Protein AF-A0A6A4QXH2-F1 (afdb_monomer_lite)

pLDDT: mean 81.95, std 13.49, range [42.66, 97.12]

Secondary structure (DSSP, 8-state):
----TT--TTTTHHHHHHHHHHHHHHHHTT-GGG-SS-------S-SS-TTTS--SHHHHHHHT-S-GGGGG-B-TTS-BHHHHHHHTT----HHHHHTT---TTT----------SSS--S------PPP--------B---EETTTS-GGG---HHHHHHHHHHHHHHHHH-GGGT----TTS-HHHHHHHHTT----------BS--TTEE-SB-

Foldseek 3Di:
DDDDPPDDPCPLVVQQVVVVVVCVVCVVVVNNVVDPADDDRDRFPQCVVVFQVPHRLRVCLQQLVDQLCQQCGAGPVRQGVQNVCVVVVHHDDRVNSSVSYDDPVSDPDDDGDDDDPPPPDPDDDDPDDDDDDDDDDKFFWDKDFQVPDDPVRGRFRVVVVVVVVVVVVVCLQCVVVPDDDDPPDDPVVVVVSSVPDDDDDPDDDFPPPDPGMRTRMD

Structure (mmCIF, N/CA/C/O backbone):
data_AF-A0A6A4QXH2-F1
#
_entry.id   AF-A0A6A4QXH2-F1
#
loop_
_atom_site.group_PDB
_atom_site.id
_atom_site.type_symbol
_atom_site.label_atom_id
_atom_site.label_alt_id
_atom_site.label_comp_id
_atom_site.label_asym_id
_atom_site.label_entity_id
_atom_site.label_seq_id
_atom_site.pdbx_PDB_ins_code
_atom_site.Cartn_x
_atom_site.Cartn_y
_atom_site.Cartn_z
_atom_site.occupancy
_at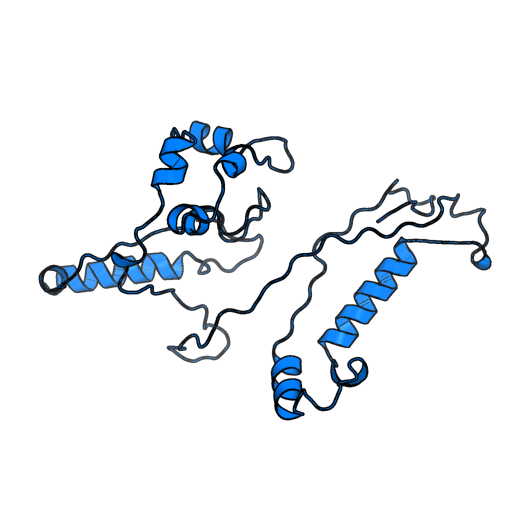om_site.B_iso_or_equiv
_atom_site.auth_seq_id
_atom_site.auth_comp_id
_atom_site.auth_asym_id
_atom_site.auth_atom_id
_atom_site.pdbx_PDB_model_num
ATOM 1 N N . MET A 1 1 ? -5.185 12.995 7.354 1.00 58.03 1 MET A N 1
ATOM 2 C CA . MET A 1 1 ? -5.677 11.780 6.686 1.00 58.03 1 MET A CA 1
ATOM 3 C C . MET A 1 1 ? -5.201 11.860 5.266 1.00 58.03 1 MET A C 1
ATOM 5 O O . MET A 1 1 ? -5.421 12.893 4.640 1.00 58.03 1 MET A O 1
ATOM 9 N N . ASP A 1 2 ? -4.450 10.862 4.838 1.00 59.06 2 ASP A N 1
ATOM 10 C CA . ASP A 1 2 ? -4.043 10.719 3.452 1.00 59.06 2 ASP A CA 1
ATOM 11 C C . ASP A 1 2 ? -5.158 10.052 2.647 1.00 59.06 2 ASP A C 1
ATOM 13 O O . ASP A 1 2 ? -6.012 9.360 3.194 1.00 59.06 2 ASP A O 1
ATOM 17 N N . THR A 1 3 ? -5.172 10.341 1.356 1.00 54.81 3 THR A N 1
ATOM 18 C CA . THR A 1 3 ? -6.036 9.710 0.363 1.00 54.81 3 THR A CA 1
ATOM 19 C C . THR A 1 3 ? -5.194 9.529 -0.891 1.00 54.81 3 THR A C 1
ATOM 21 O O . THR A 1 3 ? -4.333 10.371 -1.184 1.00 54.81 3 THR A O 1
ATOM 24 N N . VAL A 1 4 ? -5.451 8.484 -1.672 1.00 56.75 4 VAL A N 1
ATOM 25 C CA . VAL A 1 4 ? -4.945 8.424 -3.050 1.00 56.75 4 VAL A CA 1
ATOM 26 C C . VAL A 1 4 ? -5.593 9.504 -3.923 1.00 56.75 4 VAL A C 1
ATOM 28 O O . VAL A 1 4 ? -6.625 10.090 -3.585 1.00 56.75 4 VAL A O 1
ATOM 31 N N . VAL A 1 5 ? -4.951 9.803 -5.054 1.00 52.38 5 VAL A N 1
ATOM 32 C CA . VAL A 1 5 ? -5.512 10.670 -6.098 1.00 52.38 5 VAL A CA 1
ATOM 33 C C . VAL A 1 5 ? -6.775 9.996 -6.657 1.00 52.38 5 VAL A C 1
ATOM 35 O O . VAL A 1 5 ? -6.733 8.809 -6.960 1.00 52.38 5 VAL A O 1
ATOM 38 N N . ASP A 1 6 ? -7.877 10.742 -6.789 1.00 42.66 6 ASP A N 1
ATOM 39 C CA . ASP A 1 6 ? -9.182 10.284 -7.315 1.00 42.66 6 ASP A CA 1
ATOM 40 C C . ASP A 1 6 ? -9.969 9.247 -6.479 1.00 42.66 6 ASP A C 1
ATOM 42 O O . ASP A 1 6 ? -10.809 8.520 -7.012 1.00 42.66 6 ASP A O 1
ATOM 46 N N . VAL A 1 7 ? -9.791 9.209 -5.154 1.00 55.59 7 VAL A N 1
ATOM 47 C CA . VAL A 1 7 ? -10.658 8.407 -4.267 1.00 55.59 7 VAL A CA 1
ATOM 48 C C . VAL A 1 7 ? -11.911 9.170 -3.810 1.00 55.59 7 VAL A C 1
ATOM 50 O O . VAL A 1 7 ? -11.938 10.402 -3.741 1.00 55.59 7 VAL A O 1
ATOM 53 N N . GLY A 1 8 ? -12.977 8.428 -3.487 1.00 56.31 8 GLY A N 1
ATOM 54 C CA . GLY A 1 8 ? -14.217 8.995 -2.955 1.00 56.31 8 GLY A CA 1
ATOM 55 C C . GLY A 1 8 ? -14.009 9.687 -1.603 1.00 56.31 8 GLY A C 1
ATOM 56 O O . GLY A 1 8 ? -13.265 9.210 -0.755 1.00 56.31 8 GLY A O 1
ATOM 57 N N . ILE A 1 9 ? -14.730 10.785 -1.355 1.00 63.41 9 ILE A N 1
ATOM 58 C CA . ILE A 1 9 ? -14.600 11.625 -0.141 1.00 63.41 9 ILE A CA 1
ATOM 59 C C . ILE A 1 9 ? -14.778 10.880 1.198 1.00 63.41 9 ILE A C 1
ATOM 61 O O . ILE A 1 9 ? -14.487 11.435 2.258 1.00 63.41 9 ILE A O 1
ATOM 65 N N . PHE A 1 10 ? -15.302 9.655 1.154 1.00 67.19 10 PHE A N 1
ATOM 66 C CA . PHE A 1 10 ? -15.601 8.817 2.310 1.00 67.19 10 PHE A CA 1
ATOM 67 C C . PHE A 1 10 ? -14.461 7.871 2.694 1.00 67.19 10 PHE A C 1
ATOM 69 O O . PHE A 1 10 ? -14.485 7.349 3.809 1.00 67.19 10 PHE A O 1
ATOM 76 N N . ASP A 1 11 ? -13.482 7.655 1.815 1.00 68.50 11 ASP A N 1
ATOM 77 C CA . ASP A 1 11 ? -12.379 6.741 2.095 1.00 68.50 11 ASP A CA 1
ATOM 78 C C . ASP A 1 11 ? -11.497 7.275 3.231 1.00 68.50 11 ASP A C 1
ATOM 80 O O . ASP A 1 11 ? -11.172 8.466 3.288 1.00 68.50 11 ASP A O 1
ATOM 84 N N . GLY A 1 12 ? -11.213 6.413 4.207 1.00 72.31 12 GLY A N 1
ATOM 85 C CA . GLY A 1 12 ? -10.639 6.748 5.512 1.00 72.31 12 GLY A CA 1
ATOM 86 C C . GLY A 1 12 ? -11.537 7.623 6.408 1.00 72.31 12 GLY A C 1
ATOM 87 O O . GLY A 1 12 ? -11.817 7.274 7.560 1.00 72.31 12 GLY A O 1
AT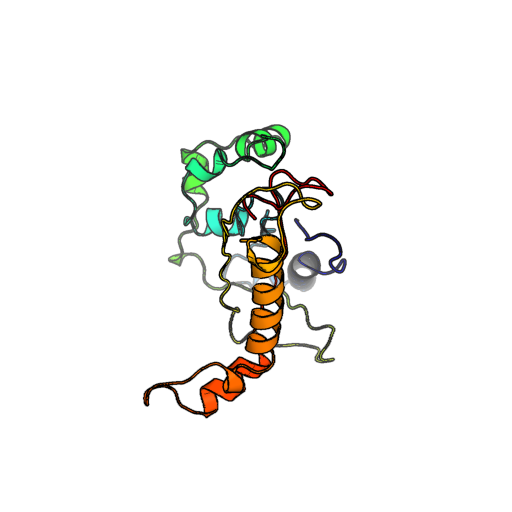OM 88 N N . SER A 1 13 ? -11.999 8.774 5.910 1.00 76.94 13 SER A N 1
ATOM 89 C CA . SER A 1 13 ? -12.682 9.820 6.686 1.00 76.94 13 SER A CA 1
ATOM 90 C C . SER A 1 13 ? -13.988 9.340 7.329 1.00 76.94 13 SER A C 1
ATOM 92 O O . SER A 1 13 ? -14.276 9.686 8.483 1.00 76.94 13 SER A O 1
ATOM 94 N N . LEU A 1 14 ? -14.748 8.487 6.631 1.00 78.25 14 LEU A N 1
ATOM 95 C CA . LEU A 1 14 ? -16.002 7.931 7.129 1.00 78.25 14 LEU A CA 1
ATOM 96 C C . LEU A 1 14 ? -15.775 7.111 8.398 1.00 78.25 14 LEU A C 1
ATOM 98 O O . LEU A 1 14 ? -16.507 7.292 9.367 1.00 78.25 14 LEU A O 1
ATOM 102 N N . GLY A 1 15 ? -14.732 6.276 8.441 1.00 76.94 15 GLY A N 1
ATOM 103 C CA . GLY A 1 15 ? -14.413 5.458 9.613 1.00 76.94 15 GLY A CA 1
ATOM 104 C C . GLY A 1 15 ? -14.188 6.303 10.869 1.00 76.94 15 GLY A C 1
ATOM 105 O O . GLY A 1 15 ? -14.749 6.018 11.932 1.00 76.94 15 GLY A O 1
ATOM 106 N N . ILE A 1 16 ? -13.449 7.408 10.734 1.00 82.19 16 ILE A N 1
ATOM 107 C CA . ILE A 1 16 ? -13.158 8.320 11.848 1.00 82.19 16 ILE A CA 1
ATOM 108 C C . ILE A 1 16 ? -14.411 9.066 12.295 1.00 82.19 16 ILE A C 1
ATOM 110 O O . ILE A 1 16 ? -14.723 9.107 13.489 1.00 82.19 16 ILE A O 1
ATOM 114 N N . VAL A 1 17 ? -15.163 9.633 11.350 1.00 84.88 17 VAL A N 1
ATOM 115 C CA . VAL A 1 17 ? -16.398 10.361 11.661 1.00 84.88 17 VAL A CA 1
ATOM 116 C C . VAL A 1 17 ? -17.427 9.429 12.299 1.00 84.88 17 VAL A C 1
ATOM 118 O O . VAL A 1 17 ? -18.081 9.818 13.271 1.00 84.88 17 VAL A O 1
ATOM 121 N N . SER A 1 18 ? -17.547 8.188 11.822 1.00 83.69 18 SER A N 1
ATOM 122 C CA . SER A 1 18 ? -18.414 7.167 12.410 1.00 83.69 18 SER A CA 1
ATOM 123 C C . SER A 1 18 ? -17.998 6.810 13.837 1.00 83.69 18 SER A C 1
ATOM 125 O O . SER A 1 18 ? -18.861 6.772 14.717 1.00 83.69 18 SER A O 1
ATOM 127 N N . ALA A 1 19 ? -16.702 6.620 14.107 1.00 85.06 19 ALA A N 1
ATOM 128 C CA . ALA A 1 19 ? -16.202 6.328 15.452 1.00 85.06 19 ALA A CA 1
ATOM 129 C C . ALA A 1 19 ? -16.482 7.481 16.433 1.00 85.06 19 ALA A C 1
ATOM 131 O O . ALA A 1 19 ? -17.042 7.268 17.514 1.00 85.06 19 ALA A O 1
ATOM 132 N N . ILE A 1 20 ? -16.184 8.722 16.032 1.00 89.19 20 ILE A N 1
ATOM 133 C CA . ILE A 1 20 ? -16.480 9.922 16.830 1.00 89.19 20 ILE A CA 1
ATOM 134 C C . ILE A 1 20 ? -17.991 10.054 17.065 1.00 89.19 20 ILE A C 1
ATOM 136 O O . ILE A 1 20 ? -18.429 10.337 18.184 1.00 89.19 20 ILE A O 1
ATOM 140 N N . SER A 1 21 ? -18.807 9.809 16.037 1.00 89.62 21 SER A N 1
ATOM 141 C CA . SER A 1 21 ? -20.270 9.867 16.134 1.00 89.62 21 SER A CA 1
ATOM 142 C C . SER A 1 21 ? -20.823 8.817 17.099 1.00 89.62 21 SER A C 1
ATOM 144 O O . SER A 1 21 ? -21.705 9.126 17.903 1.00 89.62 21 SER A O 1
ATOM 146 N N . ALA A 1 22 ? -20.271 7.601 17.087 1.00 89.00 22 ALA A N 1
ATOM 147 C CA . ALA A 1 22 ? -20.636 6.542 18.020 1.00 89.00 22 ALA A CA 1
ATOM 148 C C . ALA A 1 22 ? -20.290 6.918 19.471 1.00 89.00 22 ALA A C 1
ATOM 150 O O . ALA A 1 22 ? -21.137 6.788 20.360 1.00 89.00 22 ALA A O 1
ATOM 151 N N . LEU A 1 23 ? -19.091 7.459 19.720 1.00 91.38 23 LEU A N 1
ATOM 152 C CA . LEU A 1 23 ? -18.694 7.935 21.051 1.00 91.38 23 LEU A CA 1
ATOM 153 C C . LEU A 1 23 ? -19.573 9.095 21.533 1.00 91.38 23 LEU A C 1
ATOM 155 O O . LEU A 1 23 ? -20.016 9.096 22.684 1.00 91.38 23 LEU A O 1
ATOM 159 N N . LYS A 1 24 ? -19.902 10.042 20.649 1.00 93.12 24 LYS A N 1
ATOM 160 C CA . LYS A 1 24 ? -20.837 11.135 20.945 1.00 93.12 24 LYS A CA 1
ATOM 161 C C . LYS A 1 24 ? -22.227 10.606 21.308 1.00 93.12 24 LYS A C 1
ATOM 163 O O . LYS A 1 24 ? -22.814 11.058 22.291 1.00 93.12 24 LYS A O 1
ATOM 168 N N . ALA A 1 25 ? -22.743 9.620 20.574 1.00 93.81 25 ALA A N 1
ATOM 169 C CA . ALA A 1 25 ? -24.024 8.988 20.882 1.00 93.81 25 ALA A CA 1
ATOM 170 C C . ALA A 1 25 ? -23.996 8.260 22.237 1.00 93.81 25 ALA A C 1
ATOM 172 O O . ALA A 1 25 ? -24.947 8.360 23.015 1.00 93.81 25 ALA A O 1
ATOM 173 N N . LEU A 1 26 ? -22.906 7.559 22.566 1.00 93.69 26 LEU A N 1
ATOM 174 C CA . LEU A 1 26 ? -22.727 6.938 23.882 1.00 93.69 26 LEU A CA 1
ATOM 175 C C . LEU A 1 26 ? -22.661 7.980 25.002 1.00 93.69 26 LEU A C 1
ATOM 177 O O . LEU A 1 26 ? -23.212 7.744 26.079 1.00 93.69 26 LEU A O 1
ATOM 181 N N . HIS A 1 27 ? -22.012 9.118 24.756 1.00 94.19 27 HIS A N 1
ATOM 182 C CA . HIS A 1 27 ? -21.910 10.213 25.713 1.00 94.19 27 HIS A CA 1
ATOM 183 C C . HIS A 1 27 ? -23.282 10.816 26.027 1.00 94.19 27 HIS A C 1
ATOM 185 O O . HIS A 1 27 ? -23.687 10.830 27.187 1.00 94.19 27 HIS A O 1
ATOM 191 N N . ILE A 1 28 ? -24.031 11.220 24.994 1.00 95.75 28 ILE A N 1
ATOM 192 C CA . ILE A 1 28 ? -25.363 11.835 25.133 1.00 95.75 28 ILE A CA 1
ATOM 193 C C . ILE A 1 28 ? -26.343 10.893 25.848 1.00 95.75 28 ILE A C 1
ATOM 195 O O . ILE A 1 28 ? -27.151 11.334 26.658 1.00 95.75 28 ILE A O 1
ATOM 199 N N . ASN A 1 29 ? -26.235 9.583 25.613 1.00 94.94 29 ASN A N 1
ATOM 200 C CA . ASN A 1 29 ? -27.081 8.578 26.260 1.00 94.94 29 ASN A CA 1
ATOM 201 C C . ASN A 1 29 ? -26.587 8.138 27.655 1.00 94.94 29 ASN A C 1
ATOM 203 O O . ASN A 1 29 ? -27.100 7.158 28.203 1.00 94.94 29 ASN A O 1
ATOM 207 N N . GLY A 1 30 ? -25.556 8.782 28.219 1.00 93.38 30 GLY A N 1
ATOM 208 C CA . GLY A 1 30 ? -24.997 8.435 29.533 1.00 93.38 30 GLY A CA 1
ATOM 209 C C . GLY A 1 30 ? -24.386 7.027 29.602 1.00 93.38 30 GLY A C 1
ATOM 210 O O . GLY A 1 30 ? -24.279 6.433 30.677 1.00 93.38 30 GLY A O 1
ATOM 211 N N . LYS A 1 31 ? -24.022 6.450 28.452 1.00 93.88 31 LYS A N 1
ATOM 212 C CA . LYS A 1 31 ? -23.455 5.099 28.332 1.00 93.88 31 LYS A CA 1
ATOM 213 C C . LYS A 1 31 ? -21.935 5.097 28.209 1.00 93.88 31 LYS A C 1
ATOM 215 O O . LYS A 1 31 ? -21.337 4.069 28.497 1.00 93.88 31 LYS A O 1
ATOM 220 N N . LEU A 1 32 ? -21.311 6.219 27.842 1.00 91.44 32 LEU A N 1
ATOM 221 C CA . LEU A 1 32 ? -19.852 6.308 27.697 1.00 91.44 32 LEU A CA 1
ATOM 222 C C . LEU A 1 32 ? -19.122 5.922 28.997 1.00 91.44 32 LEU A C 1
ATOM 224 O O . LEU A 1 32 ? -18.205 5.113 28.977 1.00 91.44 32 LEU A O 1
ATOM 228 N N . GLN A 1 33 ? -19.619 6.405 30.139 1.00 90.06 33 GLN A N 1
ATOM 229 C CA . GLN A 1 33 ? -19.106 6.093 31.484 1.00 90.06 33 GLN A CA 1
ATOM 230 C C . GLN A 1 33 ? -19.265 4.607 31.874 1.00 90.06 33 GLN A C 1
ATOM 232 O O . GLN A 1 33 ? -18.670 4.152 32.844 1.00 90.06 33 GLN A O 1
ATOM 237 N N . LYS A 1 34 ? -20.098 3.841 31.152 1.00 92.75 34 LYS A N 1
ATOM 238 C CA . LYS A 1 34 ? -20.342 2.411 31.414 1.00 92.75 34 LYS A CA 1
ATOM 239 C C . LYS A 1 34 ? -19.365 1.502 30.671 1.00 92.75 34 LYS A C 1
ATOM 241 O O . LYS A 1 34 ? -19.409 0.284 30.858 1.00 92.75 34 LYS A O 1
ATOM 246 N N . LEU A 1 35 ? -18.524 2.062 29.802 1.00 90.31 35 LEU A N 1
ATOM 247 C CA . LEU A 1 35 ? -17.489 1.301 29.123 1.00 90.31 35 LEU A CA 1
ATOM 248 C C . LEU A 1 35 ? -16.477 0.801 30.155 1.00 90.31 35 LEU A C 1
ATOM 250 O O . LEU A 1 35 ? -15.966 1.556 30.974 1.00 90.31 35 LEU A O 1
ATOM 254 N N . ARG A 1 36 ? -16.190 -0.502 30.115 1.00 91.00 36 ARG A N 1
ATOM 255 C CA . ARG A 1 36 ? -15.229 -1.141 31.030 1.00 91.00 36 ARG A CA 1
ATOM 256 C C . ARG A 1 36 ? -13.772 -0.866 30.655 1.00 91.00 36 ARG A C 1
ATOM 258 O O . ARG A 1 36 ? -12.878 -1.235 31.407 1.00 91.00 36 ARG A O 1
ATOM 265 N N . ARG A 1 37 ? -13.540 -0.314 29.464 1.00 88.00 37 ARG A N 1
ATOM 266 C CA . ARG A 1 37 ? -12.223 -0.074 28.875 1.00 88.00 37 ARG A CA 1
ATOM 267 C C . ARG A 1 37 ? -12.219 1.285 28.177 1.00 88.00 37 ARG A C 1
ATOM 269 O O . ARG A 1 37 ? -13.275 1.674 27.666 1.00 88.00 37 ARG A O 1
ATOM 276 N N . PRO A 1 38 ? -11.070 1.979 28.149 1.00 89.31 38 PRO A N 1
ATOM 277 C CA . PRO A 1 38 ? -10.919 3.168 27.326 1.00 89.31 38 PRO A CA 1
ATOM 278 C C . PRO A 1 38 ? -11.125 2.813 25.850 1.00 89.31 38 PRO A C 1
ATOM 280 O O . PRO A 1 38 ? -10.860 1.688 25.423 1.00 89.31 38 PRO A O 1
ATOM 283 N N . VAL A 1 39 ? -11.636 3.780 25.093 1.00 88.81 39 VAL A N 1
ATOM 284 C CA . VAL A 1 39 ? -11.764 3.700 23.639 1.00 88.81 39 VAL A CA 1
ATOM 285 C C . VAL A 1 39 ? -11.028 4.896 23.068 1.00 88.81 39 VAL A C 1
ATOM 287 O O . VAL A 1 39 ? -11.317 6.032 23.443 1.00 88.81 39 VAL A O 1
ATOM 290 N N . GLU A 1 40 ? -10.093 4.624 22.170 1.00 89.12 40 GLU A N 1
ATOM 291 C CA . GLU A 1 40 ? -9.286 5.628 21.492 1.00 89.12 40 GLU A CA 1
ATOM 292 C C . GLU A 1 40 ? -9.640 5.629 20.007 1.00 89.12 40 GLU A C 1
ATOM 294 O O . GLU A 1 40 ? -9.885 4.578 19.414 1.00 89.12 40 GLU A O 1
ATOM 299 N N . VAL A 1 41 ? -9.710 6.822 19.417 1.00 87.31 41 VAL A N 1
ATOM 300 C CA . VAL A 1 41 ? -9.919 6.997 17.978 1.00 87.31 41 VAL A CA 1
ATOM 301 C C . VAL A 1 41 ? -8.619 7.529 17.406 1.00 87.31 41 VAL A C 1
ATOM 303 O O . VAL A 1 41 ? -8.201 8.631 17.758 1.00 87.31 41 VAL A O 1
ATOM 306 N N . ILE A 1 42 ? -7.986 6.740 16.542 1.00 85.69 42 ILE A N 1
ATOM 307 C CA . ILE A 1 42 ? -6.688 7.062 15.949 1.00 85.69 42 ILE A CA 1
ATOM 308 C C . ILE A 1 42 ? -6.887 7.312 14.458 1.00 85.69 42 ILE A C 1
ATOM 310 O O . ILE A 1 42 ? -7.446 6.481 13.747 1.00 85.69 42 ILE A O 1
ATOM 314 N N . ALA A 1 43 ? -6.425 8.470 13.994 1.00 84.88 43 ALA A N 1
ATOM 315 C CA . ALA A 1 43 ? -6.321 8.792 12.580 1.00 84.88 43 ALA A CA 1
ATOM 316 C C . ALA A 1 43 ? -4.900 8.465 12.117 1.00 84.88 43 ALA A C 1
ATOM 318 O O . ALA A 1 43 ? -3.990 9.264 12.338 1.00 84.88 43 ALA A O 1
ATOM 319 N N . PHE A 1 44 ? -4.693 7.291 11.521 1.00 84.75 44 PHE A N 1
ATOM 320 C CA . PHE A 1 44 ? -3.375 6.939 10.997 1.00 84.75 44 PHE A CA 1
ATOM 321 C C . PHE A 1 44 ? -2.987 7.842 9.819 1.00 84.75 44 PHE A C 1
ATOM 323 O O . PHE A 1 44 ? -3.838 8.357 9.091 1.00 84.75 44 PHE A O 1
ATOM 330 N N . SER A 1 45 ? -1.683 8.075 9.686 1.00 82.75 45 SER A N 1
ATOM 331 C CA . SER A 1 45 ? -1.077 8.859 8.612 1.00 82.75 45 SER A CA 1
ATOM 332 C C . SER A 1 45 ? -0.355 7.962 7.616 1.00 82.75 45 SER A C 1
ATOM 334 O O . SER A 1 45 ? 0.346 7.044 8.049 1.00 82.75 45 SER A O 1
ATOM 336 N N . ASP A 1 46 ? -0.419 8.327 6.336 1.00 78.75 46 ASP A N 1
ATOM 337 C CA . ASP A 1 46 ? 0.317 7.685 5.237 1.00 78.75 46 ASP A CA 1
ATOM 338 C C . ASP A 1 46 ? 0.060 6.171 5.215 1.00 78.75 46 ASP A C 1
ATOM 340 O O . ASP A 1 46 ? 0.981 5.355 5.256 1.00 78.75 46 ASP A O 1
ATOM 344 N N . GLU A 1 47 ? -1.224 5.813 5.225 1.00 70.00 47 GLU A N 1
ATOM 345 C CA . GLU A 1 47 ? -1.711 4.453 4.993 1.00 70.00 47 GLU A CA 1
ATOM 346 C C . GLU A 1 47 ? -1.336 4.018 3.570 1.00 70.00 47 GLU A C 1
ATOM 348 O O . GLU A 1 47 ? -0.672 2.997 3.393 1.00 70.00 47 GLU A O 1
ATOM 353 N N . GLU A 1 48 ? -1.571 4.892 2.592 1.00 69.12 48 GLU A N 1
ATOM 354 C CA . GLU A 1 48 ? -1.466 4.575 1.167 1.00 69.12 48 GLU A CA 1
ATOM 355 C C . GLU A 1 48 ? -0.006 4.553 0.674 1.00 69.12 48 GLU A C 1
ATOM 357 O O . GLU A 1 48 ? 0.359 3.885 -0.304 1.00 69.12 48 GLU A O 1
ATOM 362 N N . GLY A 1 49 ? 0.876 5.280 1.371 1.00 69.94 49 GLY A N 1
ATOM 363 C CA . GLY A 1 49 ? 2.302 5.361 1.056 1.00 69.94 49 GLY A CA 1
ATOM 364 C C . GLY A 1 49 ? 2.615 6.146 -0.220 1.00 69.94 49 GLY A C 1
ATOM 365 O O . GLY A 1 49 ? 3.662 5.926 -0.828 1.00 69.94 49 GLY A O 1
ATOM 366 N N . VAL A 1 50 ? 1.733 7.047 -0.665 1.00 73.12 50 VAL A N 1
ATOM 367 C CA . VAL A 1 50 ? 1.850 7.728 -1.972 1.00 73.12 50 VAL A CA 1
ATOM 368 C C . VAL A 1 50 ? 3.090 8.620 -2.054 1.00 73.12 50 VAL A C 1
ATOM 370 O O . VAL A 1 50 ? 3.741 8.700 -3.097 1.00 73.12 50 VAL A O 1
ATOM 373 N N . ARG A 1 51 ? 3.424 9.314 -0.961 1.00 80.06 51 ARG A N 1
ATOM 374 C CA . ARG A 1 51 ? 4.479 10.337 -0.969 1.00 80.06 51 ARG A CA 1
ATOM 375 C C . ARG A 1 51 ? 5.872 9.755 -0.748 1.00 80.06 51 ARG A C 1
ATOM 377 O O . ARG A 1 51 ? 6.799 10.114 -1.470 1.00 80.06 51 ARG A O 1
ATOM 384 N N . PHE A 1 52 ? 6.004 8.883 0.245 1.00 79.88 52 PHE A N 1
ATOM 385 C CA . PHE A 1 52 ? 7.291 8.366 0.718 1.00 79.88 52 PHE A CA 1
ATOM 386 C C . PHE A 1 52 ? 7.514 6.890 0.382 1.00 79.88 52 PHE A C 1
ATOM 388 O O . PHE A 1 52 ? 8.568 6.348 0.693 1.00 79.88 52 PHE A O 1
ATOM 395 N N . GLN A 1 53 ? 6.534 6.222 -0.242 1.00 72.50 53 GLN A N 1
ATOM 396 C CA . GLN A 1 53 ? 6.557 4.777 -0.518 1.00 72.50 53 GLN A CA 1
ATOM 397 C C . GLN A 1 53 ? 6.691 3.912 0.747 1.00 72.50 53 GLN A C 1
ATOM 399 O O . GLN A 1 53 ? 6.969 2.717 0.657 1.00 72.50 53 GLN A O 1
ATOM 404 N N . THR A 1 54 ? 6.459 4.494 1.927 1.00 70.12 54 THR A N 1
ATOM 405 C CA . THR A 1 54 ? 6.645 3.841 3.226 1.00 70.12 54 THR A CA 1
ATOM 406 C C . THR A 1 54 ? 5.459 3.020 3.695 1.00 70.12 54 THR A C 1
ATOM 408 O O . THR A 1 54 ? 5.694 2.228 4.590 1.00 70.12 54 THR A O 1
ATOM 411 N N . THR A 1 55 ? 4.273 3.173 3.077 1.00 73.62 55 THR A N 1
ATOM 412 C CA . THR A 1 55 ? 2.981 2.468 3.300 1.00 73.62 55 THR A CA 1
ATOM 413 C C . THR A 1 55 ? 2.704 2.071 4.755 1.00 73.62 55 THR A C 1
ATOM 415 O O . THR A 1 55 ? 3.422 1.258 5.327 1.00 73.62 55 THR A O 1
ATOM 418 N N . PHE A 1 56 ? 1.607 2.549 5.341 1.00 81.44 56 PHE A N 1
ATOM 419 C CA . PHE A 1 56 ? 1.265 2.302 6.749 1.00 81.44 56 PHE A CA 1
ATOM 420 C C . PHE A 1 56 ? 2.222 2.974 7.746 1.00 81.44 56 PHE A C 1
ATOM 422 O O . PHE A 1 56 ? 2.547 2.390 8.779 1.00 81.44 56 PHE A O 1
ATOM 429 N N . LEU A 1 57 ? 2.678 4.205 7.487 1.00 85.69 57 LEU A N 1
ATOM 430 C CA . LEU A 1 57 ? 3.632 4.890 8.375 1.00 85.69 57 LEU A CA 1
ATOM 431 C C . LEU A 1 57 ? 3.100 4.996 9.816 1.00 85.69 57 LEU A C 1
ATOM 433 O O . LEU A 1 57 ? 3.768 4.600 10.771 1.00 85.69 57 LEU A O 1
ATOM 437 N N . GLY A 1 58 ? 1.880 5.515 9.982 1.00 86.38 58 GLY A N 1
ATOM 438 C CA . GLY A 1 58 ? 1.293 5.747 11.302 1.00 86.38 58 GLY A CA 1
ATOM 439 C C . GLY A 1 58 ? 0.976 4.450 12.050 1.00 86.38 58 GLY A C 1
ATOM 440 O O . GLY A 1 58 ? 1.300 4.309 13.231 1.00 86.38 58 GLY A O 1
ATOM 441 N N . SER A 1 59 ? 0.356 3.485 11.370 1.00 86.94 59 SER A N 1
ATOM 442 C CA . SER A 1 59 ? -0.005 2.196 11.971 1.00 86.94 59 SER A CA 1
ATOM 443 C C . SER A 1 59 ? 1.216 1.308 12.197 1.00 86.94 59 SER A C 1
ATOM 445 O O . SER A 1 59 ? 1.298 0.640 13.227 1.00 86.94 59 SER A O 1
ATOM 447 N N . GLY A 1 60 ? 2.213 1.362 11.314 1.00 88.81 60 GLY A N 1
ATOM 448 C CA . GLY A 1 60 ? 3.492 0.678 11.467 1.00 88.81 60 GLY A CA 1
ATOM 449 C C . GLY A 1 60 ? 4.323 1.211 12.638 1.00 88.81 60 GLY A C 1
ATOM 450 O O . GLY A 1 60 ? 4.945 0.420 13.354 1.00 88.81 60 GLY A O 1
ATOM 451 N N . ALA A 1 61 ? 4.290 2.524 12.890 1.00 89.69 61 ALA A N 1
ATOM 452 C CA . ALA A 1 61 ? 4.924 3.130 14.061 1.00 89.69 61 ALA A CA 1
ATOM 453 C C . ALA A 1 61 ? 4.261 2.653 15.366 1.00 89.69 61 ALA A C 1
ATOM 455 O O . ALA A 1 61 ? 4.948 2.194 16.277 1.00 89.69 61 ALA A O 1
ATOM 456 N N . ILE A 1 62 ? 2.924 2.655 15.428 1.00 90.06 62 ILE A N 1
ATOM 457 C CA . ILE A 1 62 ? 2.165 2.156 16.590 1.00 90.06 62 ILE A CA 1
ATOM 458 C C . ILE A 1 62 ? 2.331 0.641 16.787 1.00 90.06 62 ILE A C 1
ATOM 460 O O . ILE A 1 62 ? 2.406 0.167 17.920 1.00 90.06 62 ILE A O 1
ATOM 464 N N . ALA A 1 63 ? 2.449 -0.138 15.712 1.00 89.00 63 ALA A N 1
ATOM 465 C CA . ALA A 1 63 ? 2.762 -1.564 15.799 1.00 89.00 63 ALA A CA 1
ATOM 466 C C . ALA A 1 63 ? 4.233 -1.830 16.190 1.00 89.00 63 ALA A C 1
ATOM 468 O O . ALA A 1 63 ? 4.574 -2.936 16.622 1.00 89.00 63 ALA A O 1
ATOM 469 N N . GLY A 1 64 ? 5.109 -0.827 16.060 1.00 89.00 64 GLY A N 1
ATOM 470 C CA . GLY A 1 64 ? 6.542 -0.932 16.327 1.00 89.00 64 GLY A CA 1
ATOM 471 C C . GLY A 1 64 ? 7.280 -1.837 15.343 1.00 89.00 64 GLY A C 1
ATOM 472 O O . GLY A 1 64 ? 8.213 -2.534 15.743 1.00 89.00 64 GLY A O 1
ATOM 473 N N . ILE A 1 65 ? 6.824 -1.875 14.089 1.00 89.50 65 ILE A N 1
ATOM 474 C CA . ILE A 1 65 ? 7.437 -2.665 13.006 1.00 89.50 65 ILE A CA 1
ATOM 475 C C . ILE A 1 65 ? 8.351 -1.823 12.110 1.00 89.50 65 ILE A C 1
ATOM 477 O O . ILE A 1 65 ? 9.098 -2.377 11.307 1.00 89.50 65 ILE A O 1
ATOM 481 N N . LEU A 1 66 ? 8.295 -0.495 12.244 1.00 88.12 66 LEU A N 1
ATOM 482 C CA . LEU A 1 66 ? 9.122 0.425 11.474 1.00 88.12 66 LEU A CA 1
ATOM 483 C C . LEU A 1 66 ? 10.445 0.703 12.202 1.00 88.12 66 LEU A C 1
ATOM 485 O O . LEU A 1 66 ? 10.425 1.051 13.386 1.00 88.12 66 LEU A O 1
ATOM 489 N N . PRO A 1 67 ? 11.599 0.582 11.523 1.00 89.38 67 PRO A N 1
ATOM 490 C CA . PRO A 1 67 ? 12.880 0.992 12.088 1.00 89.38 67 PRO A CA 1
ATOM 491 C C . PRO A 1 67 ? 12.971 2.523 12.178 1.00 89.38 67 PRO A C 1
ATOM 493 O O . PRO A 1 67 ? 12.330 3.232 11.398 1.00 89.38 67 PRO A O 1
ATOM 496 N N . SER A 1 68 ? 13.819 3.045 13.071 1.00 87.94 68 SER A N 1
ATOM 497 C CA . SER A 1 68 ? 14.047 4.495 13.211 1.00 87.94 68 SER A CA 1
ATOM 498 C C . SER A 1 68 ? 14.568 5.148 11.925 1.00 87.94 68 SER A C 1
ATOM 500 O O . SER A 1 68 ? 14.229 6.292 11.630 1.00 87.94 68 SER A O 1
ATOM 502 N N . THR A 1 69 ? 15.283 4.384 11.092 1.00 89.81 69 THR A N 1
ATOM 503 C CA . THR A 1 69 ? 15.764 4.809 9.767 1.00 89.81 69 THR A CA 1
ATOM 504 C C . THR A 1 69 ? 14.649 5.259 8.820 1.00 89.81 69 THR A C 1
ATOM 506 O O . THR A 1 69 ? 14.929 5.971 7.858 1.00 89.81 69 THR A O 1
ATOM 509 N N . THR A 1 70 ? 13.388 4.902 9.097 1.00 89.31 70 THR A N 1
ATOM 510 C CA . THR A 1 70 ? 12.218 5.358 8.331 1.00 89.31 70 THR A CA 1
ATOM 511 C C . THR A 1 70 ? 12.115 6.885 8.304 1.00 89.31 70 THR A C 1
ATOM 513 O O . THR A 1 70 ? 11.748 7.446 7.279 1.00 89.31 70 THR A O 1
ATOM 516 N N . LEU A 1 71 ? 12.509 7.579 9.379 1.00 88.38 71 LEU A N 1
ATOM 517 C CA . LEU A 1 71 ? 12.478 9.048 9.445 1.00 88.38 71 LEU A CA 1
ATOM 518 C C . LEU A 1 71 ? 13.337 9.720 8.356 1.00 88.38 71 LEU A C 1
ATOM 520 O O . LEU A 1 71 ? 13.022 10.827 7.916 1.00 88.38 71 LEU A O 1
ATOM 524 N N . GLY A 1 72 ? 14.384 9.033 7.892 1.00 89.56 72 GLY A N 1
ATOM 525 C CA . GLY A 1 72 ? 15.280 9.501 6.837 1.00 89.56 72 GLY A CA 1
ATOM 526 C C . GLY A 1 72 ? 14.810 9.203 5.410 1.00 89.56 72 GLY A C 1
ATOM 527 O O . GLY A 1 72 ? 15.524 9.546 4.472 1.00 89.56 72 GLY A O 1
ATOM 528 N N . VAL A 1 73 ? 13.653 8.559 5.212 1.00 89.00 73 VAL A N 1
ATOM 529 C CA . VAL A 1 73 ? 13.125 8.287 3.865 1.00 89.00 73 VAL A CA 1
ATOM 530 C C . VAL A 1 73 ? 12.673 9.590 3.205 1.00 89.00 73 VAL A C 1
ATOM 532 O O . VAL A 1 73 ? 11.944 10.377 3.813 1.00 89.00 73 VAL A O 1
ATOM 535 N N . SER A 1 74 ? 13.092 9.798 1.954 1.00 89.06 74 SER A N 1
ATOM 536 C CA . SER A 1 74 ? 12.783 10.994 1.164 1.00 89.06 74 SER A CA 1
ATOM 537 C C . SER A 1 74 ? 11.667 10.767 0.144 1.00 89.06 74 SER A C 1
ATOM 539 O O . SER A 1 74 ? 11.543 9.685 -0.429 1.00 89.06 74 SER A O 1
ATOM 541 N N . ASP A 1 75 ? 10.876 11.810 -0.120 1.00 86.75 75 ASP A N 1
ATOM 542 C CA . ASP A 1 75 ? 9.933 11.847 -1.242 1.00 86.75 75 ASP A CA 1
ATOM 543 C C . ASP A 1 75 ? 10.645 12.100 -2.591 1.00 86.75 75 ASP A C 1
ATOM 545 O O . ASP A 1 75 ? 11.856 12.320 -2.651 1.00 86.75 75 ASP A O 1
ATOM 549 N N . LYS A 1 76 ? 9.892 12.106 -3.705 1.00 83.19 76 LYS A N 1
ATOM 550 C CA . LYS A 1 76 ? 10.428 12.375 -5.063 1.00 83.19 76 LYS A CA 1
ATOM 551 C C . LYS A 1 76 ? 11.075 13.772 -5.225 1.00 83.19 76 LYS A C 1
ATOM 553 O O . LYS A 1 76 ? 11.578 14.074 -6.303 1.00 83.19 76 LYS A O 1
ATOM 558 N N . ARG A 1 77 ? 11.020 14.641 -4.207 1.00 87.00 77 ARG A N 1
ATOM 559 C CA . ARG A 1 77 ? 11.611 15.991 -4.175 1.00 87.00 77 ARG A CA 1
ATOM 560 C C . ARG A 1 77 ? 12.722 16.110 -3.123 1.00 87.00 77 ARG A C 1
ATOM 562 O O . ARG A 1 77 ? 13.052 17.228 -2.737 1.00 87.00 77 ARG A O 1
ATOM 569 N N . ASP A 1 78 ? 13.261 14.986 -2.650 1.00 88.50 78 ASP A N 1
ATOM 570 C CA . ASP A 1 78 ? 14.325 14.913 -1.641 1.00 88.50 78 ASP A CA 1
ATOM 571 C C . ASP A 1 78 ? 13.952 15.503 -0.265 1.00 88.50 78 ASP A C 1
ATOM 573 O O . ASP A 1 78 ? 14.824 15.850 0.531 1.00 88.50 78 ASP A O 1
ATOM 577 N N . VAL A 1 79 ? 12.655 15.597 0.053 1.00 91.25 79 VAL A N 1
ATOM 578 C CA . VAL A 1 79 ? 12.176 16.021 1.380 1.00 91.25 79 VAL A CA 1
ATOM 579 C C . VAL A 1 79 ? 11.997 14.787 2.262 1.00 91.25 79 VAL A C 1
ATOM 581 O O . VAL A 1 79 ? 11.318 13.857 1.832 1.00 91.25 79 VAL A O 1
ATOM 584 N N . THR A 1 80 ? 12.558 14.765 3.477 1.00 91.62 80 THR A N 1
ATOM 585 C CA . THR A 1 80 ? 12.484 13.606 4.388 1.00 91.62 80 THR A CA 1
ATOM 586 C C . THR A 1 80 ? 11.205 13.587 5.227 1.00 91.62 80 THR A C 1
ATOM 588 O O . THR A 1 80 ? 10.546 14.612 5.421 1.00 91.62 80 THR A O 1
ATOM 591 N N . ILE A 1 81 ? 10.847 12.419 5.770 1.00 90.00 81 ILE A N 1
ATOM 592 C CA . ILE A 1 81 ? 9.749 12.306 6.746 1.00 90.00 81 ILE A CA 1
ATOM 593 C C . ILE A 1 81 ? 10.026 13.190 7.968 1.00 90.00 81 ILE A C 1
ATOM 595 O O . ILE A 1 81 ? 9.146 13.936 8.399 1.00 90.00 81 ILE A O 1
ATOM 599 N N . GLU A 1 82 ? 11.254 13.163 8.491 1.00 90.81 82 GLU A N 1
ATOM 600 C CA . GLU A 1 82 ? 11.675 14.001 9.618 1.00 90.81 82 GL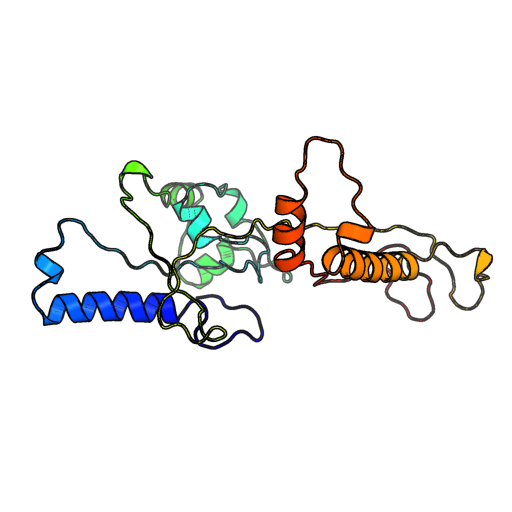U A CA 1
ATOM 601 C C . GLU A 1 82 ? 11.453 15.497 9.348 1.00 90.81 82 GLU A C 1
ATOM 603 O O . GLU A 1 82 ? 10.887 16.201 10.190 1.00 90.81 82 GLU A O 1
ATOM 608 N N . SER A 1 83 ? 11.844 15.995 8.167 1.00 90.69 83 SER A N 1
ATOM 609 C CA . SER A 1 83 ? 11.686 17.416 7.851 1.00 90.69 83 SER A CA 1
ATOM 610 C C . SER A 1 83 ? 10.213 17.812 7.763 1.00 90.69 83 SER A C 1
ATOM 612 O O . SER A 1 83 ? 9.836 18.865 8.272 1.00 90.69 83 SER A O 1
ATOM 614 N N . VAL A 1 84 ? 9.358 16.946 7.210 1.00 90.50 84 VAL A N 1
ATOM 615 C CA . VAL A 1 84 ? 7.908 17.186 7.147 1.00 90.50 84 VAL A CA 1
ATOM 616 C C . VAL A 1 84 ? 7.264 17.197 8.527 1.00 90.50 84 VAL A C 1
ATOM 618 O O . VAL A 1 84 ? 6.417 18.051 8.795 1.00 90.50 84 VAL A O 1
ATOM 621 N N . LEU A 1 85 ? 7.645 16.280 9.417 1.00 89.75 85 LEU A N 1
ATOM 622 C CA . LEU A 1 85 ? 7.139 16.277 10.792 1.00 89.75 85 LEU A CA 1
ATOM 623 C C . LEU A 1 85 ? 7.534 17.572 11.509 1.00 89.75 85 LEU A C 1
ATOM 625 O O . LEU A 1 85 ? 6.677 18.241 12.091 1.00 89.75 85 LEU A O 1
ATOM 629 N N . LYS A 1 86 ? 8.793 17.993 11.358 1.00 90.56 86 LYS A N 1
ATOM 630 C CA . LYS A 1 86 ? 9.305 19.238 11.936 1.00 90.56 86 LYS A CA 1
ATOM 631 C C . LYS A 1 86 ? 8.588 20.482 11.406 1.00 90.56 86 LYS A C 1
ATOM 633 O O . LYS A 1 86 ? 8.244 21.364 12.189 1.00 90.56 86 LYS A O 1
ATOM 638 N N . GLU A 1 87 ? 8.303 20.544 10.106 1.00 90.56 87 GLU A N 1
ATOM 639 C CA . GLU A 1 87 ? 7.495 21.615 9.497 1.00 90.56 87 GLU A CA 1
ATOM 640 C C . GLU A 1 87 ? 6.075 21.682 10.082 1.00 90.56 87 GLU A C 1
ATOM 642 O O . GLU A 1 87 ? 5.513 22.766 10.232 1.00 90.56 87 GLU A O 1
ATOM 647 N N . ASN A 1 88 ? 5.515 20.538 10.481 1.00 86.69 88 ASN A N 1
ATOM 648 C CA . ASN A 1 88 ? 4.216 20.442 11.149 1.00 86.69 88 ASN A CA 1
ATOM 649 C C . ASN A 1 88 ? 4.309 20.577 12.680 1.00 86.69 88 ASN A C 1
ATOM 651 O O . ASN A 1 88 ? 3.363 20.239 13.387 1.00 86.69 88 ASN A O 1
ATOM 655 N N . SER A 1 89 ? 5.423 21.110 13.201 1.00 88.06 89 SER A N 1
ATOM 656 C CA . SER A 1 89 ? 5.668 21.309 14.639 1.00 88.06 89 SER A CA 1
ATOM 657 C C . SER A 1 89 ? 5.664 20.015 15.467 1.00 88.06 89 SER A C 1
ATOM 659 O O . SER A 1 89 ? 5.387 20.041 16.666 1.00 88.06 89 SER A O 1
ATOM 661 N N . LEU A 1 90 ? 5.979 18.882 14.836 1.00 85.00 90 LEU A N 1
ATOM 662 C CA . LEU A 1 90 ? 6.178 17.595 15.493 1.00 85.00 90 LEU A CA 1
ATOM 663 C C . LEU A 1 90 ? 7.678 17.295 15.543 1.00 85.00 90 LEU A C 1
ATOM 665 O O . LEU A 1 90 ? 8.284 16.926 14.539 1.00 85.00 90 LEU A O 1
ATOM 669 N N . GLU A 1 91 ? 8.284 17.458 16.716 1.00 85.38 91 GLU A N 1
ATOM 670 C CA . GLU A 1 91 ? 9.666 17.037 16.946 1.00 85.38 91 GLU A CA 1
ATOM 671 C C . GLU A 1 91 ? 9.695 15.552 17.312 1.00 85.38 91 GLU A C 1
ATOM 673 O O . GLU A 1 91 ? 9.156 15.132 18.338 1.00 85.38 91 GLU A O 1
ATOM 678 N N . VAL A 1 92 ? 10.319 14.749 16.453 1.00 85.94 92 VAL A N 1
ATOM 679 C CA . VAL A 1 92 ? 10.448 13.302 16.630 1.00 85.94 92 VAL A CA 1
ATOM 680 C C . VAL A 1 92 ? 11.928 12.947 16.590 1.00 85.94 92 VAL A C 1
ATOM 682 O O . VAL A 1 92 ? 12.620 13.308 15.644 1.00 85.94 92 VAL A O 1
ATOM 685 N N . THR A 1 93 ? 12.409 12.254 17.620 1.00 87.19 93 THR A N 1
ATOM 686 C CA . THR A 1 93 ? 13.742 11.644 17.641 1.00 87.19 93 THR A CA 1
ATOM 687 C C . THR A 1 93 ? 13.611 10.156 17.344 1.00 87.19 93 THR A C 1
ATOM 689 O O . THR A 1 93 ? 12.516 9.591 17.409 1.00 87.19 93 THR A O 1
ATOM 692 N N . GLU A 1 94 ? 14.723 9.487 17.051 1.00 87.06 94 GLU A N 1
ATOM 693 C CA . GLU A 1 94 ? 14.711 8.032 16.888 1.00 87.06 94 GLU A CA 1
ATOM 694 C C . GLU A 1 94 ? 14.167 7.321 18.138 1.00 87.06 94 GLU A C 1
ATOM 696 O O . GLU A 1 94 ? 13.379 6.380 18.028 1.00 87.06 94 GLU A O 1
ATOM 701 N N . GLU A 1 95 ? 14.522 7.799 19.335 1.00 87.19 95 GLU A N 1
ATOM 702 C CA . GLU A 1 95 ? 14.027 7.236 20.590 1.00 87.19 95 GLU A CA 1
ATOM 703 C C . GLU A 1 95 ? 12.527 7.462 20.768 1.00 87.19 95 GLU A C 1
ATOM 705 O O . GLU A 1 95 ? 11.818 6.529 21.150 1.00 87.19 95 GLU A O 1
ATOM 710 N N . SER A 1 96 ? 12.026 8.674 20.496 1.00 88.94 96 SER A N 1
ATOM 711 C CA . SER A 1 96 ? 10.597 8.956 20.651 1.00 88.94 96 SER A CA 1
ATOM 712 C C . SER A 1 96 ? 9.757 8.212 19.612 1.00 88.94 96 SER A C 1
ATOM 714 O O . SER A 1 96 ? 8.669 7.745 19.942 1.00 88.94 96 SER A O 1
ATOM 716 N N . PHE A 1 97 ? 10.287 7.999 18.403 1.00 87.25 97 PHE A N 1
ATOM 717 C CA . PHE A 1 97 ? 9.648 7.190 17.367 1.00 87.25 97 PHE A CA 1
ATOM 718 C C . PHE A 1 97 ? 9.473 5.729 17.800 1.00 87.25 97 PHE A C 1
ATOM 720 O O . PHE A 1 97 ? 8.380 5.175 17.690 1.00 87.25 97 PHE A O 1
ATOM 727 N N . LEU A 1 98 ? 10.515 5.112 18.367 1.00 87.62 98 LEU A N 1
ATOM 728 C CA . LEU A 1 98 ? 10.449 3.730 18.862 1.00 87.62 98 LEU A CA 1
ATOM 729 C C . LEU A 1 98 ? 9.510 3.570 20.072 1.00 87.62 98 LEU A C 1
ATOM 731 O O . LEU A 1 98 ? 9.001 2.474 20.316 1.00 87.62 98 LEU A O 1
ATOM 735 N N . GLN A 1 99 ? 9.256 4.649 20.816 1.00 89.56 99 GLN A N 1
ATOM 736 C CA . GLN A 1 99 ? 8.332 4.668 21.955 1.00 89.56 99 GLN A CA 1
ATOM 737 C C . GLN A 1 99 ? 6.854 4.796 21.560 1.00 89.56 99 GLN A C 1
ATOM 739 O O . GLN A 1 99 ? 5.994 4.570 22.408 1.00 89.56 99 GLN A O 1
ATOM 744 N N . LEU A 1 100 ? 6.534 5.097 20.295 1.00 88.62 100 LEU A N 1
ATOM 745 C CA . LEU A 1 100 ? 5.146 5.134 19.803 1.00 88.62 100 LEU A CA 1
ATOM 746 C C . LEU A 1 100 ? 4.467 3.759 19.830 1.00 88.62 100 LEU A C 1
ATOM 748 O O . LEU A 1 100 ? 3.241 3.666 19.755 1.00 88.62 100 LEU A O 1
ATOM 752 N N . LYS A 1 101 ? 5.265 2.692 19.929 1.00 91.25 101 LYS A N 1
ATOM 753 C CA . LYS A 1 101 ? 4.799 1.315 19.925 1.00 91.25 101 LYS A CA 1
ATOM 754 C C . LYS A 1 101 ? 3.822 1.041 21.071 1.00 91.25 101 LYS A C 1
ATOM 756 O O . LYS A 1 101 ? 4.152 1.194 22.246 1.00 91.25 101 LYS A O 1
ATOM 761 N N . TYR A 1 102 ? 2.662 0.496 20.728 1.00 89.44 102 TYR A N 1
ATOM 762 C CA . TYR A 1 102 ? 1.712 -0.027 21.700 1.00 89.44 102 TYR A CA 1
ATOM 763 C C . TYR A 1 102 ? 2.175 -1.371 22.264 1.00 89.44 102 TYR A C 1
ATOM 765 O O . TYR A 1 102 ? 2.722 -2.227 21.560 1.00 89.44 102 TYR A O 1
ATOM 773 N N . ASP A 1 103 ? 1.879 -1.599 23.542 1.00 88.81 103 ASP A N 1
ATOM 774 C CA . ASP A 1 103 ? 1.903 -2.952 24.084 1.00 88.81 103 ASP A CA 1
ATOM 775 C C . ASP A 1 103 ? 0.744 -3.745 23.468 1.00 88.81 103 ASP A C 1
ATOM 777 O O . ASP A 1 103 ? -0.424 -3.447 23.701 1.00 88.81 103 ASP A O 1
ATOM 781 N N . SER A 1 104 ? 1.042 -4.788 22.694 1.00 83.88 104 SER A N 1
ATOM 782 C CA . SER A 1 104 ? 0.003 -5.611 22.069 1.00 83.88 104 SER A CA 1
ATOM 783 C C . SER A 1 104 ? -0.939 -6.259 23.089 1.00 83.88 104 SER A C 1
ATOM 785 O O . SER A 1 104 ? -2.077 -6.576 22.753 1.00 83.88 104 SER A O 1
ATOM 787 N N . LYS A 1 105 ? -0.511 -6.416 24.351 1.00 87.38 105 LYS A N 1
ATOM 788 C CA . LYS A 1 105 ? -1.355 -6.924 25.443 1.00 87.38 105 LYS A CA 1
ATOM 789 C C . LYS A 1 105 ? -2.333 -5.884 25.991 1.00 87.38 105 LYS A C 1
ATOM 791 O O . LYS A 1 105 ? -3.296 -6.271 26.655 1.00 87.38 105 LYS A O 1
ATOM 796 N N . SER A 1 106 ? -2.103 -4.592 25.748 1.00 85.75 106 SER A N 1
ATOM 797 C CA . SER A 1 106 ? -3.016 -3.522 26.166 1.00 85.75 106 SER A CA 1
ATOM 798 C C . SER A 1 106 ? -4.170 -3.319 25.175 1.00 85.75 106 SER A C 1
ATOM 800 O O . SER A 1 106 ? -5.210 -2.770 25.546 1.00 85.75 106 SER A O 1
ATOM 802 N N . VAL A 1 107 ? -4.035 -3.828 23.945 1.00 85.12 107 VAL A N 1
ATOM 803 C CA . VAL A 1 107 ? -5.039 -3.712 22.883 1.00 85.12 107 VAL A CA 1
ATOM 804 C C . VAL A 1 107 ? -5.991 -4.905 22.919 1.00 85.12 107 VAL A C 1
ATOM 806 O O . VAL A 1 107 ? -5.623 -6.035 22.611 1.00 85.12 107 VAL A O 1
ATOM 809 N N . TRP A 1 108 ? -7.250 -4.658 23.287 1.00 82.31 108 T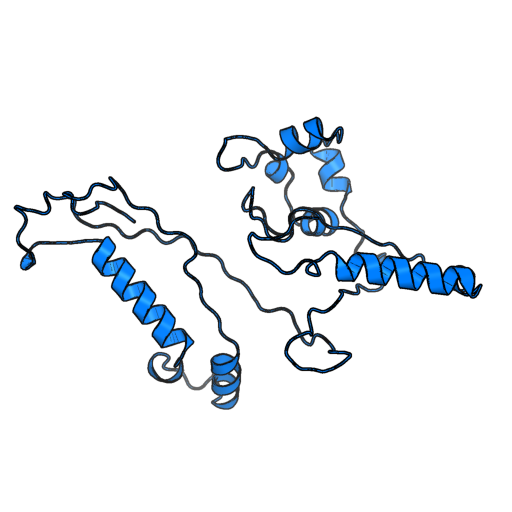RP A N 1
ATOM 810 C CA . TRP A 1 108 ? -8.268 -5.715 23.348 1.00 82.31 108 TRP A CA 1
ATOM 811 C C . TRP A 1 108 ? -8.915 -6.017 21.989 1.00 82.31 108 TRP A C 1
ATOM 813 O O . TRP A 1 108 ? -9.347 -7.142 21.750 1.00 82.31 108 TRP A O 1
ATOM 823 N N . GLY A 1 109 ? -9.003 -5.022 21.108 1.00 78.19 109 GLY A N 1
ATOM 824 C CA . GLY A 1 109 ? -9.598 -5.179 19.787 1.00 78.19 109 GLY A CA 1
ATOM 825 C C . GLY A 1 109 ? -9.418 -3.937 18.924 1.00 78.19 109 GLY A C 1
ATOM 826 O O . GLY A 1 109 ? -9.203 -2.842 19.441 1.00 78.19 109 GLY A O 1
ATOM 827 N N . TYR A 1 110 ? -9.524 -4.138 17.615 1.00 74.25 110 TYR A N 1
ATOM 828 C CA . TYR A 1 110 ? -9.441 -3.105 16.589 1.00 74.25 110 TYR A CA 1
ATOM 829 C C . TYR A 1 110 ? -10.716 -3.145 15.742 1.00 74.25 110 TYR A C 1
ATOM 831 O O . TYR A 1 110 ? -11.247 -4.225 15.477 1.00 74.25 110 TYR A O 1
ATOM 839 N N . VAL A 1 111 ? -11.230 -1.977 15.361 1.00 66.25 111 VAL A N 1
ATOM 840 C CA . VAL A 1 111 ? -12.428 -1.849 14.525 1.00 66.25 111 VAL A CA 1
ATOM 841 C C . VAL A 1 111 ? -12.113 -0.876 13.404 1.00 66.25 111 VAL A C 1
ATOM 843 O O . VAL A 1 111 ? -11.704 0.251 13.665 1.00 66.25 111 VAL A O 1
ATOM 846 N N . GLU A 1 112 ? -12.348 -1.312 12.174 1.00 64.69 112 GLU A N 1
ATOM 847 C CA . GLU A 1 112 ? -12.169 -0.515 10.966 1.00 64.69 112 GLU A CA 1
ATOM 848 C C . GLU A 1 112 ? -13.522 -0.279 10.285 1.00 64.69 112 GLU A C 1
ATOM 850 O O . GLU A 1 112 ? -14.430 -1.114 10.370 1.00 64.69 112 GLU A O 1
ATOM 855 N N . GLY A 1 113 ? -13.687 0.894 9.674 1.00 57.47 113 GLY A N 1
ATOM 856 C CA . GLY A 1 113 ? -14.923 1.289 9.002 1.00 57.47 113 GLY A CA 1
ATOM 857 C C . GLY A 1 113 ? -14.957 0.777 7.558 1.00 57.47 113 GLY A C 1
ATOM 858 O O . GLY A 1 113 ? -13.965 0.936 6.857 1.00 57.47 113 GLY A O 1
ATOM 859 N N . PRO A 1 114 ? -16.063 0.177 7.088 1.00 55.88 114 PRO A N 1
ATOM 860 C CA . PRO A 1 114 ? -16.107 -0.425 5.762 1.00 55.88 114 PRO A CA 1
ATOM 861 C C . PRO A 1 114 ? -16.359 0.587 4.632 1.00 55.88 114 PRO A C 1
ATOM 863 O O . PRO A 1 114 ? -17.119 1.542 4.797 1.00 55.88 114 PRO A O 1
ATOM 866 N N . VAL A 1 115 ? -15.846 0.264 3.441 1.00 52.47 115 VAL A N 1
ATOM 867 C CA . VAL A 1 115 ? -16.360 0.735 2.144 1.00 52.47 115 VAL A CA 1
ATOM 868 C C . VAL A 1 115 ? -17.313 -0.345 1.608 1.00 52.47 115 VAL A C 1
ATOM 870 O O . VAL A 1 115 ? -16.881 -1.432 1.234 1.00 52.47 115 VAL A O 1
ATOM 873 N N . LEU A 1 116 ? -18.628 -0.097 1.629 1.00 53.81 116 LEU A N 1
ATOM 874 C CA . LEU A 1 116 ? -19.670 -1.060 1.201 1.00 53.81 116 LEU A CA 1
ATOM 875 C C . LEU A 1 116 ? -20.695 -0.457 0.234 1.00 53.81 116 LEU A C 1
ATOM 877 O O . LEU A 1 116 ? -21.837 -0.907 0.156 1.00 53.81 116 LEU A O 1
ATOM 881 N N . GLU A 1 117 ? -20.300 0.552 -0.533 1.00 51.44 117 GLU A N 1
ATOM 882 C CA . GLU A 1 117 ? -21.227 1.247 -1.429 1.00 51.44 117 GLU A CA 1
ATOM 883 C C . GLU A 1 117 ? -21.747 0.340 -2.562 1.00 51.44 117 GLU A C 1
ATOM 885 O O . GLU A 1 117 ? -22.906 0.434 -2.957 1.00 51.44 117 GLU A O 1
ATOM 890 N N . GLN A 1 118 ? -20.933 -0.606 -3.042 1.00 48.72 118 GLN A N 1
ATOM 891 C CA . GLN A 1 118 ? -21.219 -1.298 -4.302 1.00 48.72 118 GLN A CA 1
ATOM 892 C C . GLN A 1 118 ? -22.140 -2.525 -4.184 1.00 48.72 118 GLN A C 1
ATOM 894 O O . GLN A 1 118 ? -22.745 -2.931 -5.173 1.00 48.72 118 GLN A O 1
ATOM 899 N N . VAL A 1 119 ? -22.276 -3.124 -2.994 1.00 55.09 119 VAL A N 1
ATOM 900 C CA . VAL A 1 119 ? -23.013 -4.397 -2.809 1.00 55.09 119 VAL A CA 1
ATOM 901 C C . VAL A 1 119 ? -24.406 -4.185 -2.193 1.00 55.09 119 VAL A C 1
ATOM 903 O O . VAL A 1 119 ? -25.155 -5.137 -1.997 1.00 55.09 119 VAL A O 1
ATOM 906 N N . GLY A 1 120 ? -24.783 -2.939 -1.880 1.00 56.19 120 GLY A N 1
ATOM 907 C CA . GLY A 1 120 ? -26.119 -2.598 -1.372 1.00 56.19 120 GLY A CA 1
ATOM 908 C C . GLY A 1 120 ? -26.465 -3.190 0.002 1.00 56.19 120 GLY A C 1
ATOM 909 O O . GLY A 1 120 ? -27.627 -3.156 0.409 1.00 56.19 120 GLY A O 1
ATOM 910 N N . PHE A 1 121 ? -25.484 -3.734 0.729 1.00 59.75 121 PHE A N 1
ATOM 911 C CA . PHE A 1 121 ? -25.674 -4.250 2.082 1.00 59.75 121 PHE A CA 1
ATOM 912 C C . PHE A 1 121 ? -25.312 -3.187 3.126 1.00 59.75 121 PHE A C 1
ATOM 914 O O . PHE A 1 121 ? -24.266 -2.551 3.013 1.00 59.75 121 PHE A O 1
ATOM 921 N N . PRO A 1 122 ? -26.123 -3.023 4.189 1.00 60.03 122 PRO A N 1
ATOM 922 C CA . PRO A 1 122 ? -25.892 -1.998 5.208 1.00 60.03 122 PRO A CA 1
ATOM 923 C C . PRO A 1 122 ? -24.720 -2.321 6.150 1.00 60.03 122 PRO A C 1
ATOM 925 O O . PRO A 1 122 ? -24.293 -1.457 6.911 1.00 60.03 122 PRO A O 1
ATOM 928 N N . LEU A 1 123 ? -24.234 -3.569 6.147 1.00 65.06 123 LEU A N 1
ATOM 929 C CA . LEU A 1 123 ? -23.132 -4.040 6.982 1.00 65.06 123 LEU A CA 1
ATOM 930 C C . LEU A 1 123 ? -22.464 -5.259 6.335 1.00 65.06 123 LEU A C 1
ATOM 932 O O . LEU A 1 123 ? -23.145 -6.178 5.882 1.00 65.06 123 LEU A O 1
ATOM 936 N N . GLY A 1 124 ? -21.136 -5.292 6.360 1.00 64.31 124 GLY A N 1
ATOM 937 C CA . GLY A 1 124 ? -20.313 -6.407 5.906 1.00 64.31 124 GLY A CA 1
ATOM 938 C C . GLY A 1 124 ? -19.265 -6.717 6.964 1.00 64.31 124 GLY A C 1
ATOM 939 O O . GLY A 1 124 ? -18.631 -5.813 7.501 1.00 64.31 124 GLY A O 1
ATOM 940 N N . VAL A 1 125 ? -19.113 -7.997 7.299 1.00 65.94 125 VAL A N 1
ATOM 941 C CA . VAL A 1 125 ? -18.079 -8.458 8.230 1.00 65.94 125 VAL A CA 1
ATOM 942 C C . VAL A 1 125 ? -16.843 -8.813 7.411 1.00 65.94 125 VAL A C 1
ATOM 944 O O . VAL A 1 125 ? -16.885 -9.758 6.619 1.00 65.94 125 VAL A O 1
ATOM 947 N N . VAL A 1 126 ? -15.758 -8.054 7.588 1.00 65.19 126 VAL A N 1
ATOM 948 C CA . VAL A 1 126 ? -14.473 -8.313 6.923 1.00 65.19 126 VAL A CA 1
ATOM 949 C C . VAL A 1 126 ? -13.961 -9.686 7.362 1.00 65.19 126 VAL A C 1
ATOM 951 O O . VAL A 1 126 ? -13.756 -9.930 8.549 1.00 65.19 126 VAL A O 1
ATOM 954 N N . LYS A 1 127 ? -13.792 -10.609 6.406 1.00 64.44 127 LYS A N 1
ATOM 955 C CA . LYS A 1 127 ? -13.284 -11.968 6.673 1.00 64.44 127 LYS A CA 1
ATOM 956 C C . LYS A 1 127 ? -11.757 -12.053 6.671 1.00 64.44 127 LYS A C 1
ATOM 958 O O . LYS A 1 127 ? -11.207 -12.993 7.233 1.00 64.44 127 LYS A O 1
ATOM 963 N N . GLY A 1 128 ? -11.089 -11.098 6.034 1.00 65.00 128 GLY A N 1
ATOM 964 C CA . GLY A 1 128 ? -9.639 -11.040 5.906 1.00 65.00 128 GLY A CA 1
ATOM 965 C C . GLY A 1 128 ? -9.215 -9.822 5.094 1.00 65.00 128 GLY A C 1
ATOM 966 O O . GLY A 1 128 ? -10.046 -9.191 4.442 1.00 65.00 128 GLY A O 1
ATOM 967 N N . ILE A 1 129 ? -7.925 -9.512 5.154 1.00 69.62 129 ILE A N 1
ATOM 968 C CA . ILE A 1 129 ? -7.286 -8.443 4.384 1.00 69.62 129 ILE A CA 1
ATOM 969 C C . ILE A 1 129 ? -6.552 -9.104 3.216 1.00 69.62 129 ILE A C 1
ATOM 971 O O . ILE A 1 129 ? -5.908 -10.141 3.401 1.00 69.62 129 ILE A O 1
ATOM 975 N N . ALA A 1 130 ? -6.669 -8.540 2.014 1.00 69.50 130 ALA A N 1
ATOM 976 C CA . ALA A 1 130 ? -5.950 -9.049 0.853 1.00 69.50 130 ALA A CA 1
ATOM 977 C C . ALA A 1 130 ? -4.434 -8.910 1.065 1.00 69.50 130 ALA A C 1
ATOM 979 O O . ALA A 1 130 ? -3.945 -7.854 1.463 1.00 69.50 130 ALA A O 1
ATOM 980 N N . GLY A 1 131 ? -3.681 -9.976 0.790 1.00 74.69 131 GLY A N 1
ATOM 981 C CA . GLY A 1 131 ? -2.225 -9.893 0.758 1.00 74.69 131 GLY A CA 1
ATOM 982 C C . GLY A 1 131 ? -1.778 -9.032 -0.422 1.00 74.69 131 GLY A C 1
ATOM 983 O O . GLY A 1 131 ? -2.198 -9.276 -1.551 1.00 74.69 131 GLY A O 1
ATOM 984 N N . GLN A 1 132 ? -0.918 -8.044 -0.174 1.00 80.56 132 GLN A N 1
ATOM 985 C CA . GLN A 1 132 ? -0.358 -7.184 -1.215 1.00 80.56 132 GLN A CA 1
ATOM 986 C C . GLN A 1 132 ? 1.139 -7.459 -1.386 1.00 80.56 132 GLN A C 1
ATOM 988 O O . GLN A 1 132 ? 1.875 -7.627 -0.416 1.00 80.56 132 GLN A O 1
ATOM 993 N N . THR A 1 133 ? 1.614 -7.481 -2.630 1.00 81.50 133 THR A N 1
ATOM 994 C CA . THR A 1 133 ? 3.045 -7.475 -2.963 1.00 81.50 133 THR A CA 1
ATOM 995 C C . THR A 1 133 ? 3.294 -6.389 -3.999 1.00 81.50 133 THR A C 1
ATOM 997 O O . THR A 1 133 ? 2.583 -6.311 -4.998 1.00 81.50 133 THR A O 1
ATOM 1000 N N . ARG A 1 134 ? 4.296 -5.541 -3.756 1.00 82.12 134 ARG A N 1
ATOM 1001 C CA . ARG A 1 134 ? 4.732 -4.488 -4.682 1.00 82.12 134 ARG A CA 1
ATOM 1002 C C . ARG A 1 134 ? 6.121 -4.857 -5.199 1.00 82.12 134 ARG A C 1
ATOM 1004 O O . ARG A 1 134 ? 7.009 -5.153 -4.404 1.00 82.12 134 ARG A O 1
ATOM 1011 N N . LEU A 1 135 ? 6.297 -4.873 -6.518 1.00 84.62 135 LEU A N 1
ATOM 1012 C CA . LEU A 1 135 ? 7.546 -5.272 -7.169 1.00 84.62 135 LEU A CA 1
ATOM 1013 C C . LEU A 1 135 ? 8.085 -4.133 -8.029 1.00 84.62 135 LEU A C 1
ATOM 1015 O O . LEU A 1 135 ? 7.329 -3.470 -8.736 1.00 84.62 135 LEU A O 1
ATOM 1019 N N . LYS A 1 136 ? 9.408 -3.959 -8.009 1.00 88.19 136 LYS A N 1
ATOM 1020 C CA . LYS A 1 136 ? 10.133 -3.161 -8.998 1.00 88.19 136 LYS A CA 1
ATOM 1021 C C . LYS A 1 136 ? 10.815 -4.112 -9.971 1.00 88.19 136 LYS A C 1
ATOM 1023 O O . LYS A 1 136 ? 11.709 -4.860 -9.578 1.00 88.19 136 LYS A O 1
ATOM 1028 N N . VAL A 1 137 ? 10.386 -4.081 -11.227 1.00 91.25 137 VAL A N 1
ATOM 1029 C CA . VAL A 1 137 ? 10.953 -4.893 -12.307 1.00 91.25 137 VAL A CA 1
ATOM 1030 C C . VAL A 1 137 ? 11.811 -3.989 -13.183 1.00 91.25 137 VAL A C 1
ATOM 1032 O O . VAL A 1 137 ? 11.418 -2.863 -13.465 1.00 91.25 137 VAL A O 1
ATOM 1035 N N . THR A 1 138 ? 12.987 -4.469 -13.590 1.00 94.75 138 THR A N 1
ATOM 1036 C CA . THR A 1 138 ? 13.843 -3.767 -14.553 1.00 94.75 138 THR A CA 1
ATOM 1037 C C . THR A 1 138 ? 14.143 -4.686 -15.721 1.00 94.75 138 THR A C 1
ATOM 1039 O O . THR A 1 138 ? 14.747 -5.745 -15.537 1.00 94.75 138 THR A O 1
ATOM 1042 N N . VAL A 1 139 ? 13.766 -4.263 -16.924 1.00 95.44 139 VAL A N 1
ATOM 1043 C CA . VAL A 1 139 ? 14.033 -4.993 -18.165 1.00 95.44 139 VAL A CA 1
ATOM 1044 C C . VAL A 1 139 ? 15.126 -4.268 -18.928 1.00 95.44 139 VAL A C 1
ATOM 1046 O O . VAL A 1 139 ? 15.075 -3.059 -19.135 1.00 95.44 139 VAL A O 1
ATOM 1049 N N . ARG A 1 140 ? 16.156 -5.015 -19.327 1.00 96.56 140 ARG A N 1
ATOM 1050 C CA . ARG A 1 140 ? 17.323 -4.487 -20.038 1.00 96.56 140 ARG A CA 1
ATOM 1051 C C . ARG A 1 140 ? 17.336 -5.013 -21.462 1.00 96.56 140 ARG A C 1
ATOM 1053 O O . ARG A 1 140 ? 17.125 -6.202 -21.679 1.00 96.56 140 ARG A O 1
ATOM 1060 N N . GLY A 1 141 ? 17.626 -4.124 -22.399 1.00 95.19 141 GLY A N 1
ATOM 1061 C CA . GLY A 1 141 ? 17.768 -4.437 -23.811 1.00 95.19 141 GLY A CA 1
ATOM 1062 C C . GLY A 1 141 ? 19.031 -3.823 -24.402 1.00 95.19 141 GLY A C 1
ATOM 1063 O O . GLY A 1 141 ? 20.013 -3.588 -23.696 1.00 95.19 141 GLY A O 1
ATOM 1064 N N . SER A 1 142 ? 18.989 -3.545 -25.702 1.00 95.69 142 SER A N 1
ATOM 1065 C CA . SER A 1 142 ? 20.090 -2.921 -26.437 1.00 95.69 142 SER A CA 1
ATOM 1066 C C . SER A 1 142 ? 19.639 -1.606 -27.062 1.00 95.69 142 SER A C 1
ATOM 1068 O O . SER A 1 142 ? 18.735 -1.581 -27.897 1.00 95.69 142 SER A O 1
ATOM 1070 N N . GLN A 1 143 ? 20.306 -0.514 -26.684 1.00 94.69 143 GLN A N 1
ATOM 1071 C CA . GLN A 1 143 ? 20.028 0.810 -27.233 1.00 94.69 143 GLN A CA 1
ATOM 1072 C C . GLN A 1 143 ? 20.427 0.895 -28.710 1.00 94.69 143 GLN A C 1
ATOM 1074 O O . GLN A 1 143 ? 21.460 0.373 -29.126 1.00 94.69 143 GLN A O 1
ATOM 1079 N N . GLY A 1 144 ? 19.638 1.617 -29.501 1.00 93.25 144 GLY A N 1
ATOM 1080 C CA . GLY A 1 144 ? 19.938 1.847 -30.908 1.00 93.25 144 GLY A CA 1
ATOM 1081 C C . GLY A 1 144 ? 19.053 2.918 -31.529 1.00 93.25 144 GLY A C 1
ATOM 1082 O O . GLY A 1 144 ? 18.029 3.298 -30.967 1.00 93.25 144 GLY A O 1
ATOM 1083 N N . HIS A 1 145 ? 19.442 3.426 -32.696 1.00 95.56 145 HIS A N 1
ATOM 1084 C CA . HIS A 1 145 ? 18.649 4.432 -33.397 1.00 95.56 145 HIS A CA 1
ATOM 1085 C C . HIS A 1 145 ? 17.416 3.778 -34.042 1.00 95.56 145 HIS A C 1
ATOM 1087 O O . HIS A 1 145 ? 17.533 2.874 -34.876 1.00 95.56 145 HIS A O 1
ATOM 1093 N N . ALA A 1 146 ? 16.225 4.263 -33.685 1.00 94.38 146 ALA A N 1
ATOM 1094 C CA . ALA A 1 146 ? 14.949 3.654 -34.064 1.00 94.38 146 ALA A CA 1
ATOM 1095 C C . ALA A 1 146 ? 14.707 3.628 -35.585 1.00 94.38 146 ALA A C 1
ATOM 1097 O O . ALA A 1 146 ? 13.926 2.813 -36.065 1.00 94.38 146 ALA A O 1
ATOM 1098 N N . GLY A 1 147 ? 15.381 4.491 -36.350 1.00 94.62 147 GLY A N 1
ATOM 1099 C CA . GLY A 1 147 ? 15.303 4.510 -37.815 1.00 94.62 147 GLY A CA 1
ATOM 1100 C C . GLY A 1 147 ? 16.305 3.611 -38.550 1.00 94.62 147 GLY A C 1
ATOM 1101 O O . GLY A 1 147 ? 16.127 3.389 -39.741 1.00 94.62 147 GLY A O 1
ATOM 1102 N N . THR A 1 148 ? 17.363 3.116 -37.894 1.00 95.44 148 THR A N 1
ATOM 1103 C CA . THR A 1 148 ? 18.461 2.413 -38.596 1.00 95.44 148 THR A CA 1
ATOM 1104 C C . THR A 1 148 ? 18.694 0.989 -38.116 1.00 95.44 148 THR A C 1
ATOM 1106 O O . THR A 1 148 ? 19.234 0.195 -38.879 1.00 95.44 148 THR A O 1
ATOM 1109 N N . VAL A 1 149 ? 18.275 0.632 -36.897 1.00 95.56 149 VAL A N 1
ATOM 1110 C CA . VAL A 1 149 ? 18.364 -0.753 -36.414 1.00 95.56 149 VAL A CA 1
ATOM 1111 C C . VAL A 1 149 ? 17.205 -1.580 -36.994 1.00 95.56 149 VAL A C 1
ATOM 1113 O O . VAL A 1 149 ? 16.041 -1.285 -36.673 1.00 95.56 149 VAL A O 1
ATOM 1116 N N . PRO A 1 150 ? 17.485 -2.616 -37.815 1.00 97.12 150 PRO A N 1
ATOM 1117 C CA . PRO A 1 150 ? 16.456 -3.497 -38.364 1.00 97.12 150 PRO A CA 1
ATOM 1118 C C . PRO A 1 150 ? 15.653 -4.187 -37.260 1.00 97.12 150 PRO A C 1
ATOM 1120 O O . PRO A 1 150 ? 16.213 -4.556 -36.230 1.00 97.12 150 PRO A O 1
ATOM 1123 N N . MET A 1 151 ? 14.354 -4.411 -37.485 1.00 96.81 151 MET A N 1
ATOM 1124 C CA . MET A 1 151 ? 13.457 -5.011 -36.482 1.00 96.81 151 MET A CA 1
ATOM 1125 C C . MET A 1 151 ? 13.950 -6.371 -35.973 1.00 96.81 151 MET A C 1
ATOM 1127 O O . MET A 1 151 ? 13.901 -6.624 -34.775 1.00 96.81 151 MET A O 1
ATOM 1131 N N . SER A 1 152 ? 14.499 -7.207 -36.858 1.00 96.88 152 SER A N 1
ATOM 1132 C CA . SER A 1 152 ? 15.025 -8.537 -36.521 1.00 96.88 152 SER A CA 1
ATOM 1133 C C . SER A 1 152 ? 16.266 -8.523 -35.622 1.00 96.88 152 SER A C 1
ATOM 1135 O O . SER A 1 152 ? 16.669 -9.573 -35.136 1.00 96.88 152 SER A O 1
ATOM 1137 N N . MET A 1 153 ? 16.899 -7.362 -35.427 1.00 95.69 153 MET A N 1
ATOM 1138 C CA . MET A 1 153 ? 18.100 -7.199 -34.601 1.00 95.69 153 MET A CA 1
ATOM 1139 C C . MET A 1 153 ? 17.815 -6.483 -33.278 1.00 95.69 153 MET A C 1
ATOM 1141 O O . MET A 1 153 ? 18.737 -6.259 -32.493 1.00 95.69 153 MET A O 1
ATOM 1145 N N . ARG A 1 154 ? 16.567 -6.069 -33.033 1.00 96.56 154 ARG A N 1
ATOM 1146 C CA . ARG A 1 154 ? 16.230 -5.307 -31.831 1.00 96.56 154 ARG A CA 1
ATOM 1147 C C . ARG A 1 154 ? 16.151 -6.215 -30.614 1.00 96.56 154 ARG A C 1
ATOM 1149 O O . ARG A 1 154 ? 15.618 -7.316 -30.670 1.00 96.56 154 ARG A O 1
ATOM 1156 N N . GLN A 1 155 ? 16.621 -5.681 -29.497 1.00 96.31 155 GLN A N 1
ATOM 1157 C CA . GLN A 1 155 ? 16.322 -6.167 -28.156 1.00 96.31 155 GLN A CA 1
ATOM 1158 C C . GLN A 1 155 ? 15.650 -5.010 -27.421 1.00 96.31 155 GLN A C 1
ATOM 1160 O O . GLN A 1 155 ? 16.297 -4.303 -26.653 1.00 96.31 155 GLN A O 1
ATOM 1165 N N . ASP A 1 156 ? 14.394 -4.742 -27.776 1.00 96.44 156 ASP A N 1
ATOM 1166 C CA . ASP A 1 156 ? 13.652 -3.574 -27.305 1.00 96.44 156 ASP A CA 1
ATOM 1167 C C . ASP A 1 156 ? 12.955 -3.887 -25.967 1.00 96.44 156 ASP A C 1
ATOM 1169 O O . ASP A 1 156 ? 12.015 -4.690 -25.944 1.00 96.44 156 ASP A O 1
ATOM 1173 N N . PRO A 1 157 ? 13.386 -3.282 -24.844 1.00 96.62 157 PRO A N 1
ATOM 1174 C CA . PRO A 1 157 ? 12.788 -3.553 -23.542 1.00 96.62 157 PRO A CA 1
ATOM 1175 C C . PRO A 1 157 ? 11.358 -2.996 -23.426 1.00 96.62 157 PRO A C 1
ATOM 1177 O O . PRO A 1 157 ? 10.591 -3.511 -22.618 1.00 96.62 157 PRO A O 1
ATOM 1180 N N . MET A 1 158 ? 10.964 -2.004 -24.243 1.00 95.12 158 MET A N 1
ATOM 1181 C CA . MET A 1 158 ? 9.585 -1.495 -24.272 1.00 95.12 158 MET A CA 1
ATOM 1182 C C . MET A 1 158 ? 8.617 -2.515 -24.843 1.00 95.12 158 MET A C 1
ATOM 1184 O O . MET A 1 158 ? 7.567 -2.757 -24.252 1.00 95.12 158 MET A O 1
ATOM 1188 N N . ALA A 1 159 ? 8.983 -3.146 -25.957 1.00 95.38 159 ALA A N 1
ATOM 1189 C CA . ALA A 1 159 ? 8.170 -4.209 -26.534 1.00 95.38 159 ALA A CA 1
ATOM 1190 C C . ALA A 1 159 ? 8.008 -5.375 -25.543 1.00 95.38 159 ALA A C 1
ATOM 1192 O O . ALA A 1 159 ? 6.889 -5.819 -25.297 1.00 95.38 159 ALA A O 1
ATOM 1193 N N . ALA A 1 160 ? 9.104 -5.793 -24.898 1.00 95.81 160 ALA A N 1
ATOM 1194 C CA . ALA A 1 160 ? 9.080 -6.866 -23.906 1.00 95.81 160 ALA A CA 1
ATOM 1195 C C . ALA A 1 160 ? 8.180 -6.547 -22.694 1.00 95.81 160 ALA A C 1
ATOM 1197 O O . ALA A 1 160 ? 7.420 -7.404 -22.248 1.00 95.81 160 ALA A O 1
ATOM 1198 N N . ILE A 1 161 ? 8.233 -5.317 -22.166 1.00 95.56 161 ILE A N 1
ATOM 1199 C CA . ILE A 1 161 ? 7.365 -4.891 -21.056 1.00 95.56 161 ILE A CA 1
ATOM 1200 C C . ILE A 1 161 ? 5.898 -4.805 -21.485 1.00 95.56 161 ILE A C 1
ATOM 1202 O O . ILE A 1 161 ? 5.029 -5.227 -20.727 1.00 95.56 161 ILE A O 1
ATOM 1206 N N . ALA A 1 162 ? 5.607 -4.297 -22.684 1.00 95.69 162 ALA A N 1
ATOM 1207 C CA . ALA A 1 162 ? 4.237 -4.229 -23.186 1.00 95.69 162 ALA A CA 1
ATOM 1208 C C . ALA A 1 162 ? 3.602 -5.628 -23.281 1.00 95.69 162 ALA A C 1
ATOM 1210 O O . ALA A 1 162 ? 2.478 -5.826 -22.821 1.00 95.69 162 ALA A O 1
ATOM 1211 N N . GLU A 1 163 ? 4.341 -6.609 -23.803 1.00 96.12 163 GLU A N 1
ATOM 1212 C CA . GLU A 1 163 ? 3.897 -8.006 -23.849 1.00 96.12 163 GLU A CA 1
ATOM 1213 C C . GLU A 1 163 ? 3.714 -8.595 -22.445 1.00 96.12 163 GLU A C 1
ATOM 1215 O O . GLU A 1 163 ? 2.702 -9.246 -22.180 1.00 9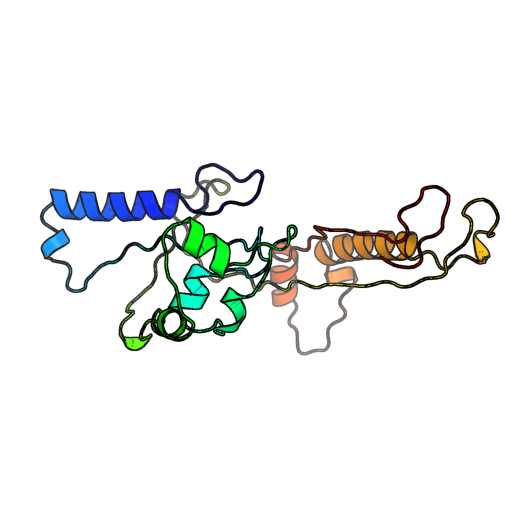6.12 163 GLU A O 1
ATOM 1220 N N . LEU A 1 164 ? 4.645 -8.324 -21.523 1.00 94.38 164 LEU A N 1
ATOM 1221 C CA . LEU A 1 164 ? 4.548 -8.788 -20.140 1.00 94.38 164 LEU A CA 1
ATOM 1222 C C . LEU A 1 164 ? 3.296 -8.246 -19.438 1.00 94.38 164 LEU A C 1
ATOM 1224 O O . LEU A 1 164 ? 2.607 -9.008 -18.769 1.00 94.38 164 LEU A O 1
ATOM 1228 N N . ILE A 1 165 ? 2.977 -6.959 -19.600 1.00 95.38 165 ILE A N 1
ATOM 1229 C CA . ILE A 1 165 ? 1.796 -6.337 -18.981 1.00 95.38 165 ILE A CA 1
ATOM 1230 C C . ILE A 1 165 ? 0.508 -7.000 -19.479 1.00 95.38 165 ILE A C 1
ATOM 1232 O O . ILE A 1 165 ? -0.351 -7.354 -18.673 1.00 95.38 165 ILE A O 1
ATOM 1236 N N . VAL A 1 166 ? 0.389 -7.218 -20.792 1.00 95.31 166 VAL A N 1
ATOM 1237 C CA . VAL A 1 166 ? -0.784 -7.877 -21.391 1.00 95.31 166 VAL A CA 1
ATOM 1238 C C . VAL A 1 166 ? -0.892 -9.333 -20.934 1.00 95.31 166 VAL A C 1
ATOM 1240 O O . VAL A 1 166 ? -1.988 -9.812 -20.629 1.00 95.31 166 VAL A O 1
ATOM 1243 N N . LEU A 1 167 ? 0.238 -10.040 -20.848 1.00 93.38 167 LEU A N 1
ATOM 1244 C CA . LEU A 1 167 ? 0.279 -11.407 -20.337 1.00 93.38 167 LEU A CA 1
ATOM 1245 C C . LEU A 1 167 ? -0.155 -11.465 -18.870 1.00 93.38 167 LEU A C 1
ATOM 1247 O O . LEU A 1 167 ? -0.948 -12.329 -18.510 1.00 93.38 167 LEU A O 1
ATOM 1251 N N . MET A 1 168 ? 0.326 -10.543 -18.033 1.00 91.75 168 MET A N 1
ATOM 1252 C CA . MET A 1 168 ? -0.078 -10.456 -16.631 1.00 91.75 168 MET A CA 1
ATOM 1253 C C . MET A 1 168 ? -1.577 -10.189 -16.508 1.00 91.75 168 MET A C 1
ATOM 1255 O O . MET A 1 168 ? -2.256 -10.893 -15.770 1.00 91.75 168 MET A O 1
ATOM 1259 N N . GLU A 1 169 ? -2.126 -9.236 -17.260 1.00 91.56 169 GLU A N 1
ATOM 1260 C CA . GLU A 1 169 ? -3.568 -8.980 -17.236 1.00 91.56 169 GLU A CA 1
ATOM 1261 C C . GLU A 1 169 ? -4.374 -10.225 -17.645 1.00 91.56 169 GLU A C 1
ATOM 1263 O O . GLU A 1 169 ? -5.367 -10.563 -17.000 1.00 91.56 169 GLU A O 1
ATOM 1268 N N . SER A 1 170 ? -3.920 -10.940 -18.677 1.00 90.56 170 SER A N 1
ATOM 1269 C CA . SER A 1 170 ? -4.567 -12.169 -19.155 1.00 90.56 170 SER A CA 1
ATOM 1270 C C . SER A 1 170 ? -4.503 -13.291 -18.117 1.00 90.56 170 SER A C 1
ATOM 1272 O O . SER A 1 170 ? -5.518 -13.925 -17.842 1.00 90.56 170 SER A O 1
ATOM 1274 N N . LEU A 1 171 ? -3.344 -13.483 -17.480 1.00 88.69 171 LEU A N 1
ATOM 1275 C CA . LEU A 1 171 ? -3.147 -14.464 -16.413 1.00 88.69 171 LEU A CA 1
ATOM 1276 C C . LEU A 1 171 ? -4.049 -14.177 -15.215 1.00 88.69 171 LEU A C 1
ATOM 1278 O O . LEU A 1 171 ? -4.653 -15.093 -14.676 1.00 88.69 171 LEU A O 1
ATOM 1282 N N . TYR A 1 172 ? -4.165 -12.920 -14.788 1.00 87.25 172 TYR A N 1
ATOM 1283 C CA . TYR A 1 172 ? -4.998 -12.572 -13.635 1.00 87.25 172 TYR A CA 1
ATOM 1284 C C . TYR A 1 172 ? -6.500 -12.639 -13.948 1.00 87.25 172 TYR A C 1
ATOM 1286 O O . TYR A 1 172 ? -7.289 -12.877 -13.037 1.00 87.25 172 TYR A O 1
ATOM 1294 N N . LYS A 1 173 ? -6.896 -12.470 -15.218 1.00 85.00 173 LYS A N 1
ATOM 1295 C CA . LYS A 1 173 ? -8.279 -12.673 -15.676 1.00 85.00 173 LYS A CA 1
ATOM 1296 C C . LYS A 1 173 ? -8.652 -14.153 -15.788 1.00 85.00 173 LYS A C 1
ATOM 1298 O O . LYS A 1 173 ? -9.755 -14.506 -15.385 1.00 85.00 173 LYS A O 1
ATOM 1303 N N . ASN A 1 174 ? -7.747 -14.983 -16.310 1.00 85.88 174 ASN A N 1
ATOM 1304 C CA . ASN A 1 174 ? -7.985 -16.401 -16.602 1.00 85.88 174 ASN A CA 1
ATOM 1305 C C . ASN A 1 174 ? -6.833 -17.285 -16.067 1.00 85.88 174 ASN A C 1
ATOM 1307 O O . ASN A 1 174 ? -6.105 -17.901 -16.852 1.00 85.88 174 ASN A O 1
ATOM 1311 N N . PRO A 1 175 ? -6.597 -17.344 -14.745 1.00 83.12 175 PRO A N 1
ATOM 1312 C CA . PRO A 1 175 ? -5.419 -18.010 -14.177 1.00 83.12 175 PRO A CA 1
ATOM 1313 C C . PRO A 1 175 ? -5.340 -19.506 -14.504 1.00 83.12 175 PRO A C 1
ATOM 1315 O O . PRO A 1 175 ? -4.243 -20.050 -14.636 1.00 83.12 175 PRO A O 1
ATOM 1318 N N . GLU A 1 176 ? -6.484 -20.162 -14.687 1.00 79.31 176 GLU A N 1
ATOM 1319 C CA . GLU A 1 176 ? -6.602 -21.565 -15.090 1.00 79.31 176 GLU A CA 1
ATOM 1320 C C . GLU A 1 176 ? -5.945 -21.903 -16.439 1.00 79.31 176 GLU A C 1
ATOM 1322 O O . GLU A 1 176 ? -5.577 -23.056 -16.654 1.00 79.31 176 GLU A O 1
ATOM 1327 N N . GLU A 1 177 ? -5.759 -20.930 -17.337 1.00 82.38 177 GLU A N 1
ATOM 1328 C CA . GLU A 1 177 ? -5.101 -21.155 -18.633 1.00 82.38 177 GLU A CA 1
ATOM 1329 C C . GLU A 1 177 ? -3.566 -21.173 -18.529 1.00 82.38 177 GLU A C 1
ATOM 1331 O O . GLU A 1 177 ? -2.889 -21.703 -19.411 1.00 82.38 177 GLU A O 1
ATOM 1336 N N . TYR A 1 178 ? -3.006 -20.604 -17.456 1.00 79.81 178 TYR A N 1
ATOM 1337 C CA . TYR A 1 178 ? -1.568 -20.337 -17.329 1.00 79.81 178 TYR A CA 1
ATOM 1338 C C . TYR A 1 178 ? -0.899 -21.084 -16.176 1.00 79.81 178 TYR A C 1
ATOM 1340 O O . TYR A 1 178 ? 0.311 -21.316 -16.213 1.00 79.81 178 TYR A O 1
ATOM 1348 N N . LEU A 1 179 ? -1.653 -21.437 -15.136 1.00 75.75 179 LEU A N 1
ATOM 1349 C CA . LEU A 1 179 ? -1.112 -22.051 -13.931 1.00 75.75 179 LEU A CA 1
ATOM 1350 C C . LEU A 1 179 ? -1.345 -23.566 -13.968 1.00 75.75 179 LEU A C 1
ATOM 1352 O O . LEU A 1 179 ? -2.464 -24.046 -13.818 1.00 75.75 179 LEU A O 1
ATOM 1356 N N . SER A 1 180 ? -0.267 -24.330 -14.152 1.00 65.69 180 SER A N 1
ATOM 1357 C CA . SER A 1 180 ? -0.257 -25.777 -13.918 1.00 65.69 180 SER A CA 1
ATOM 1358 C C . SER A 1 180 ? 0.059 -26.049 -12.450 1.00 65.69 180 SER A C 1
ATOM 1360 O O . SER A 1 180 ? 1.057 -25.535 -11.940 1.00 65.69 180 SER A O 1
ATOM 1362 N N . TYR A 1 181 ? -0.750 -26.867 -11.781 1.00 60.38 181 TYR A N 1
ATOM 1363 C CA . TYR A 1 181 ? -0.558 -27.180 -10.367 1.00 60.38 181 TYR A CA 1
ATOM 1364 C C . TYR A 1 181 ? -0.204 -28.649 -10.161 1.00 60.38 181 TYR A C 1
ATOM 1366 O O . TYR A 1 181 ? -0.819 -29.532 -10.757 1.00 60.38 181 TYR A O 1
ATOM 1374 N N . ASP A 1 18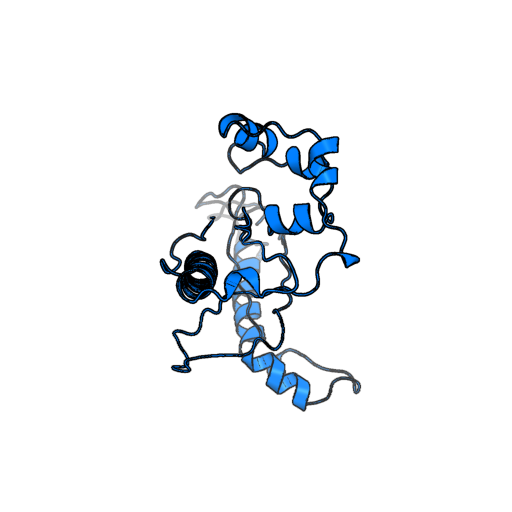2 ? 0.758 -28.888 -9.272 1.00 56.91 182 ASP A N 1
ATOM 1375 C CA . ASP A 1 182 ? 1.021 -30.211 -8.711 1.00 56.91 182 ASP A CA 1
ATOM 1376 C C . ASP A 1 182 ? -0.113 -30.601 -7.738 1.00 56.91 182 ASP A C 1
ATOM 1378 O O . ASP A 1 182 ? -0.804 -29.727 -7.202 1.00 56.91 182 ASP A O 1
ATOM 1382 N N . ASP A 1 183 ? -0.273 -31.905 -7.471 1.00 55.53 183 ASP A N 1
ATOM 1383 C CA . ASP A 1 183 ? -1.381 -32.575 -6.744 1.00 55.53 183 ASP A CA 1
ATOM 1384 C C . ASP A 1 183 ? -1.743 -32.032 -5.335 1.00 55.53 183 ASP A C 1
ATOM 1386 O O . ASP A 1 183 ? -2.609 -32.577 -4.648 1.00 55.53 183 ASP A O 1
ATOM 1390 N N . GLN A 1 184 ? -1.091 -30.972 -4.858 1.00 59.44 184 GLN A N 1
ATOM 1391 C CA . GLN A 1 184 ? -1.324 -30.358 -3.549 1.00 59.44 184 GLN A CA 1
ATOM 1392 C C . GLN A 1 184 ? -2.319 -29.185 -3.566 1.00 59.44 184 GLN A C 1
ATOM 1394 O O . GLN A 1 184 ? -2.742 -28.751 -2.494 1.00 59.44 184 GLN A O 1
ATOM 1399 N N . CYS A 1 185 ? -2.714 -28.666 -4.736 1.00 54.25 185 CYS A N 1
ATOM 1400 C CA . CYS A 1 185 ? -3.668 -27.554 -4.833 1.00 54.25 185 CYS A CA 1
ATOM 1401 C C . CYS A 1 185 ? -5.034 -28.046 -5.339 1.00 54.25 185 CYS A C 1
ATOM 1403 O O . CYS A 1 185 ? -5.168 -28.461 -6.487 1.00 54.25 185 CYS A O 1
ATOM 1405 N N . SER A 1 186 ? -6.061 -28.025 -4.484 1.00 56.31 186 SER A N 1
ATOM 1406 C CA . SER A 1 186 ? -7.409 -28.473 -4.857 1.00 56.31 186 SER A CA 1
ATOM 1407 C C . SER A 1 186 ? -8.140 -27.464 -5.752 1.00 56.31 186 SER A C 1
ATOM 1409 O O . SER A 1 186 ? -8.118 -26.264 -5.492 1.00 56.31 186 SER A O 1
ATOM 1411 N N . ASP A 1 187 ? -8.890 -27.968 -6.730 1.00 57.19 187 ASP A N 1
ATOM 1412 C CA . ASP A 1 187 ? -9.659 -27.225 -7.748 1.00 57.19 187 ASP A CA 1
ATOM 1413 C C . ASP A 1 187 ? -10.625 -26.148 -7.180 1.00 57.19 187 ASP A C 1
ATOM 1415 O O . ASP A 1 187 ? -10.878 -25.104 -7.784 1.00 57.19 187 ASP A O 1
ATOM 1419 N N . SER A 1 188 ? -11.128 -26.333 -5.952 1.00 54.59 188 SER A N 1
ATOM 1420 C CA . SER A 1 188 ? -11.979 -25.347 -5.259 1.00 54.59 188 SER A CA 1
ATOM 1421 C C . SER A 1 188 ? -11.233 -24.077 -4.830 1.00 54.59 188 SER A C 1
ATOM 1423 O O . SER A 1 188 ? -11.832 -23.001 -4.773 1.00 54.59 188 SER A O 1
ATOM 1425 N N . THR A 1 189 ? -9.930 -24.176 -4.557 1.00 58.41 189 THR A N 1
ATOM 1426 C CA . THR A 1 189 ? -9.063 -23.040 -4.216 1.00 58.41 189 THR A CA 1
ATOM 1427 C C . THR A 1 189 ? -8.811 -22.164 -5.445 1.00 58.41 189 THR A C 1
ATOM 1429 O O . THR A 1 189 ? -8.782 -20.941 -5.327 1.00 58.41 189 THR A O 1
ATOM 1432 N N . VAL A 1 190 ? -8.732 -22.772 -6.633 1.00 57.59 190 VAL A N 1
ATOM 1433 C CA . VAL A 1 190 ? -8.485 -22.085 -7.913 1.00 57.59 190 VAL A CA 1
ATOM 1434 C C . VAL A 1 190 ? -9.651 -21.167 -8.286 1.00 57.59 190 VAL A C 1
ATOM 1436 O O . VAL A 1 190 ? -9.444 -19.978 -8.516 1.00 57.59 190 VAL A O 1
ATOM 1439 N N . LYS A 1 191 ? -10.895 -21.667 -8.230 1.00 57.88 191 LYS A N 1
ATOM 1440 C CA . LYS A 1 191 ? -12.100 -20.846 -8.476 1.00 57.88 191 LYS A CA 1
ATOM 1441 C C . LYS A 1 191 ? -12.264 -19.679 -7.504 1.00 57.88 191 LYS A C 1
ATOM 1443 O O . LYS A 1 191 ? -12.855 -18.668 -7.861 1.00 57.88 191 LYS A O 1
ATOM 1448 N N . SER A 1 192 ? -11.782 -19.824 -6.269 1.00 57.66 192 SER A N 1
ATOM 1449 C CA . SER A 1 192 ? -11.829 -18.740 -5.286 1.00 57.66 192 SER A CA 1
ATOM 1450 C C . SER A 1 192 ? -10.777 -17.663 -5.561 1.00 57.66 192 SER A C 1
ATOM 1452 O O . SER A 1 192 ? -11.012 -16.504 -5.231 1.00 57.66 192 SER A O 1
ATOM 1454 N N . LEU A 1 193 ? -9.626 -18.031 -6.134 1.00 59.91 193 LEU A N 1
ATOM 1455 C CA . LEU A 1 193 ? -8.563 -17.095 -6.500 1.00 59.91 193 LEU A CA 1
ATOM 1456 C C . LEU A 1 193 ? -8.908 -16.329 -7.781 1.00 59.91 193 LEU A C 1
ATOM 1458 O O . LEU A 1 193 ? -8.734 -15.114 -7.812 1.00 59.91 193 LEU A O 1
ATOM 1462 N N . SER A 1 194 ? -9.456 -16.994 -8.804 1.00 59.41 194 SER A N 1
ATOM 1463 C CA . SER A 1 194 ? -9.771 -16.347 -10.089 1.00 59.41 194 SER A CA 1
ATOM 1464 C C . SER A 1 194 ? -10.756 -15.179 -9.963 1.00 59.41 194 SER A C 1
ATOM 1466 O O . SER A 1 194 ? -10.660 -14.208 -10.703 1.00 59.41 194 SER A O 1
ATOM 1468 N N . SER A 1 195 ? -11.649 -15.206 -8.970 1.00 63.28 195 SER A N 1
ATOM 1469 C CA . SER A 1 195 ? -12.573 -14.098 -8.693 1.00 63.28 195 SER A CA 1
ATOM 1470 C C . SER A 1 195 ? -12.016 -12.983 -7.797 1.00 63.28 195 SER A C 1
ATOM 1472 O O . SER A 1 195 ? -12.737 -12.032 -7.502 1.00 63.28 195 SER A O 1
ATOM 1474 N N . SER A 1 196 ? -10.796 -13.113 -7.267 1.00 70.44 196 SER A N 1
ATOM 1475 C CA . SER A 1 196 ? -10.292 -12.235 -6.193 1.00 70.44 196 SER A CA 1
ATOM 1476 C C . SER A 1 196 ? -8.867 -11.727 -6.397 1.00 70.44 196 SER A C 1
ATOM 1478 O O . SER A 1 196 ? -8.411 -10.880 -5.629 1.00 70.44 196 SER A O 1
ATOM 1480 N N . LEU A 1 197 ? -8.157 -12.221 -7.409 1.00 80.56 197 LEU A N 1
ATOM 1481 C CA . LEU A 1 197 ? -6.835 -11.728 -7.765 1.00 80.56 197 LEU A CA 1
ATOM 1482 C C . LEU A 1 197 ? -6.938 -10.392 -8.509 1.00 80.56 197 LEU A C 1
ATOM 1484 O O . LEU A 1 197 ? -7.758 -10.213 -9.405 1.00 80.56 197 LEU A O 1
ATOM 1488 N N . VAL A 1 198 ? -6.054 -9.462 -8.155 1.00 84.88 198 VAL A N 1
ATOM 1489 C CA . VAL A 1 198 ? -5.892 -8.175 -8.835 1.00 84.88 198 VAL A CA 1
ATOM 1490 C C . VAL A 1 198 ? -4.410 -7.921 -9.089 1.00 84.88 198 VAL A C 1
ATOM 1492 O O . VAL A 1 198 ? -3.559 -8.293 -8.279 1.00 84.88 198 VAL A O 1
ATOM 1495 N N . CYS A 1 199 ? -4.094 -7.294 -10.220 1.00 88.00 199 CYS A N 1
ATOM 1496 C CA . CYS A 1 199 ? -2.740 -6.888 -10.573 1.00 88.00 199 CYS A CA 1
ATOM 1497 C C . CYS A 1 199 ? -2.775 -5.548 -11.300 1.00 88.00 199 CYS A C 1
ATOM 1499 O O . CYS A 1 199 ? -3.610 -5.345 -12.180 1.00 88.00 199 CYS A O 1
ATOM 1501 N N . THR A 1 200 ? -1.842 -4.663 -10.955 1.00 89.44 200 THR A N 1
ATOM 1502 C CA . THR A 1 200 ? -1.755 -3.325 -11.538 1.00 89.44 200 THR A CA 1
ATOM 1503 C C . THR A 1 200 ? -0.297 -2.962 -11.776 1.00 89.44 200 THR A C 1
ATOM 1505 O O . THR A 1 200 ? 0.527 -3.062 -10.866 1.00 89.44 200 THR A O 1
ATOM 1508 N N . VAL A 1 201 ? 0.013 -2.473 -12.978 1.00 91.56 201 VAL A N 1
ATOM 1509 C CA . VAL A 1 201 ? 1.261 -1.752 -13.259 1.00 91.56 201 VAL A CA 1
ATOM 1510 C C . VAL A 1 201 ? 0.953 -0.260 -13.220 1.00 91.56 201 VAL A C 1
ATOM 1512 O O . VAL A 1 201 ? 0.344 0.277 -14.138 1.00 91.56 201 VAL A O 1
ATOM 1515 N N . GLY A 1 202 ? 1.316 0.388 -12.111 1.00 87.69 202 GLY A N 1
ATOM 1516 C CA . GLY A 1 202 ? 0.972 1.792 -11.852 1.00 87.69 202 GLY A CA 1
ATOM 1517 C C . GLY A 1 202 ? 2.011 2.818 -12.316 1.00 87.69 202 GLY A C 1
ATOM 1518 O O . GLY A 1 202 ? 1.684 3.993 -12.443 1.00 87.69 202 GLY A O 1
ATOM 1519 N N . GLU A 1 203 ? 3.255 2.406 -12.570 1.00 88.50 203 GLU A N 1
ATOM 1520 C CA . GLU A 1 203 ? 4.344 3.300 -12.984 1.00 88.50 203 GLU A CA 1
ATOM 1521 C C . GLU A 1 203 ? 5.243 2.585 -14.003 1.00 88.50 203 GLU A C 1
ATOM 1523 O O . GLU A 1 203 ? 5.637 1.438 -13.791 1.00 88.50 203 GLU A O 1
ATOM 1528 N N . ILE A 1 204 ? 5.561 3.264 -15.110 1.00 92.94 204 ILE A N 1
ATOM 1529 C CA . ILE A 1 204 ? 6.527 2.813 -16.121 1.00 92.94 204 ILE A CA 1
ATOM 1530 C C . ILE A 1 204 ? 7.481 3.973 -16.390 1.00 92.94 204 ILE A C 1
ATOM 1532 O O . ILE A 1 204 ? 7.053 5.089 -16.689 1.00 92.94 204 ILE A O 1
ATOM 1536 N N . SER A 1 205 ? 8.778 3.705 -16.311 1.00 93.00 205 SER A N 1
ATOM 1537 C CA . SER A 1 205 ? 9.834 4.675 -16.592 1.00 93.00 205 SER A CA 1
ATOM 1538 C C . SER A 1 205 ? 10.762 4.111 -17.651 1.00 93.00 205 SER A C 1
ATOM 1540 O O . SER A 1 205 ? 11.004 2.916 -17.656 1.00 93.00 205 SER A O 1
ATOM 1542 N N . THR A 1 206 ? 11.292 4.938 -18.547 1.00 92.94 206 THR A N 1
ATOM 1543 C CA . THR A 1 206 ? 12.158 4.457 -19.633 1.00 92.94 206 THR A CA 1
ATOM 1544 C C . THR A 1 206 ? 13.417 5.296 -19.706 1.00 92.94 206 THR A C 1
ATOM 1546 O O . THR A 1 206 ? 13.394 6.489 -19.398 1.00 92.94 206 THR A O 1
ATOM 1549 N N . TRP A 1 207 ? 14.511 4.696 -20.164 1.00 90.31 207 TRP A N 1
ATOM 1550 C CA . TRP A 1 207 ? 15.758 5.411 -20.407 1.00 90.31 207 TRP A CA 1
ATOM 1551 C C . TRP A 1 207 ? 16.316 5.079 -21.799 1.00 90.31 207 TRP A C 1
ATOM 1553 O O . TRP A 1 207 ? 16.451 3.898 -22.135 1.00 90.31 207 TRP A O 1
ATOM 1563 N N . PRO A 1 208 ? 16.670 6.075 -22.637 1.00 91.50 208 PRO A N 1
ATOM 1564 C CA . PRO A 1 208 ? 16.790 7.509 -22.348 1.00 91.50 208 PRO A CA 1
ATOM 1565 C C . PRO A 1 208 ? 15.505 8.323 -22.581 1.00 91.50 208 PRO A C 1
ATOM 1567 O O . PRO A 1 208 ? 15.567 9.546 -22.581 1.00 91.50 208 PRO A O 1
ATOM 1570 N N . SER A 1 209 ? 14.358 7.668 -22.793 1.00 89.62 209 SER A N 1
ATOM 1571 C CA . SER A 1 209 ? 13.069 8.323 -23.069 1.00 89.62 209 SER A CA 1
ATOM 1572 C C . SER A 1 209 ? 13.130 9.312 -24.248 1.00 89.62 209 SER A C 1
ATOM 1574 O O . SER A 1 209 ? 12.905 10.513 -24.107 1.00 89.62 209 SER A O 1
ATOM 1576 N N . ALA A 1 210 ? 13.468 8.803 -25.437 1.00 92.31 210 ALA A N 1
ATOM 1577 C CA . ALA A 1 210 ? 13.536 9.590 -26.669 1.00 92.31 210 ALA A CA 1
ATOM 1578 C C . ALA A 1 210 ? 12.809 8.874 -27.814 1.00 92.31 210 ALA A C 1
ATOM 1580 O O . ALA A 1 210 ? 12.954 7.667 -27.994 1.00 92.31 210 ALA A O 1
ATOM 1581 N N . SER A 1 211 ? 12.050 9.623 -28.619 1.00 93.56 211 SER A N 1
ATOM 1582 C CA . SER A 1 211 ? 11.171 9.065 -29.660 1.00 93.56 211 SER A CA 1
ATOM 1583 C C . SER A 1 211 ? 11.908 8.331 -30.786 1.00 93.56 211 SER A C 1
ATOM 1585 O O . SER A 1 211 ? 11.330 7.471 -31.445 1.00 93.56 211 SER A O 1
ATOM 1587 N N . ASN A 1 212 ? 13.181 8.653 -31.018 1.00 94.44 212 ASN A N 1
ATOM 1588 C CA . ASN A 1 212 ? 14.021 8.064 -32.060 1.00 94.44 212 ASN A CA 1
ATOM 1589 C C . ASN A 1 212 ? 15.075 7.081 -31.518 1.00 94.44 212 ASN A C 1
ATOM 1591 O O . ASN A 1 212 ? 16.013 6.733 -32.242 1.00 94.44 212 ASN A O 1
ATOM 1595 N N . VAL A 1 213 ? 14.933 6.618 -30.273 1.00 95.19 213 VAL A N 1
ATOM 1596 C CA . VAL A 1 213 ? 15.891 5.721 -29.615 1.00 95.19 213 VAL A CA 1
ATOM 1597 C C . VAL A 1 213 ? 15.174 4.485 -29.082 1.00 95.19 213 VAL A C 1
ATOM 1599 O O . VAL A 1 213 ? 14.205 4.593 -28.340 1.00 95.19 213 VAL A O 1
ATOM 1602 N N . ILE A 1 214 ? 15.681 3.303 -29.429 1.00 95.31 214 ILE A N 1
ATOM 1603 C CA . ILE A 1 214 ? 15.315 2.044 -28.770 1.00 95.31 214 ILE A CA 1
ATOM 1604 C C . ILE A 1 214 ? 15.828 2.132 -27.325 1.00 95.31 214 ILE A C 1
ATOM 1606 O O . ILE A 1 214 ? 17.031 2.365 -27.151 1.00 95.31 214 ILE A O 1
ATOM 1610 N N . PRO A 1 215 ? 14.977 1.991 -26.293 1.00 95.00 215 PRO A N 1
ATOM 1611 C CA . PRO A 1 215 ? 15.408 2.182 -24.914 1.00 95.00 215 PRO A CA 1
ATOM 1612 C C . PRO A 1 215 ? 16.462 1.155 -24.485 1.00 95.00 215 PRO A C 1
ATOM 1614 O O . PRO A 1 215 ? 16.498 0.026 -24.970 1.00 95.00 215 PRO A O 1
ATOM 1617 N N . LEU A 1 216 ? 17.323 1.546 -23.546 1.00 92.94 216 LEU A N 1
ATOM 1618 C CA . LEU A 1 216 ? 18.283 0.627 -22.930 1.00 92.94 216 LEU A CA 1
ATOM 1619 C C . LEU A 1 216 ? 17.631 -0.169 -21.797 1.00 92.94 216 LEU A C 1
ATOM 1621 O O . LEU A 1 216 ? 17.929 -1.349 -21.611 1.00 92.94 216 LEU A O 1
ATOM 1625 N N . ASN A 1 217 ? 16.780 0.494 -21.014 1.00 92.12 217 ASN A N 1
ATOM 1626 C CA . ASN A 1 217 ? 16.069 -0.118 -19.906 1.00 92.12 217 ASN A CA 1
ATOM 1627 C C . ASN A 1 217 ? 14.707 0.538 -19.647 1.00 92.12 217 ASN A C 1
ATOM 1629 O O . ASN A 1 217 ? 14.466 1.686 -20.044 1.00 92.12 217 ASN A O 1
ATOM 1633 N N . ILE A 1 218 ? 13.855 -0.253 -18.995 1.00 87.88 218 ILE A N 1
ATOM 1634 C CA . ILE A 1 218 ? 12.571 0.109 -18.387 1.00 87.88 218 ILE A CA 1
ATOM 1635 C C . ILE A 1 218 ? 12.563 -0.400 -16.953 1.00 87.88 218 ILE A C 1
ATOM 1637 O O . ILE A 1 218 ? 13.065 -1.534 -16.759 1.00 87.88 218 ILE A O 1
#

Radius of gyration: 24.0 Å; chains: 1; bounding box: 47×54×70 Å

Organism: Lupinus albus (NCBI:txid3870)

Sequence (218 aa):
MDTVVDVGIFDGSLGIVSAISALKALHINGKLQKLRRPVEVIAFSDEEGVRFQTTFLGSGAIAGILPSTTLGVSDKRDVTIESVLKENSLEVTEESFLQLKYDSKSVWGYVEGPVLEQVGFPLGVVKGIAGQTRLKVTVRGSQGHAGTVPMSMRQDPMAAIAELIVLMESLYKNPEEYLSYDDQCSDSTVKSLSSSLVCTVGEISTWPSASNVIPLNI

InterPro domains:
  IPR010158 N-carbamoyl-L-amino-acid amidohydrolase [PTHR32494] (1-215)